Protein AF-0000000076710752 (afdb_homodimer)

pLDDT: mean 93.89, std 8.23, range [41.84, 98.88]

Radius of gyration: 21.7 Å; Cα contacts (8 Å, |Δi|>4): 776; chains: 2; bounding box: 39×63×54 Å

Structure (mmCIF, N/CA/C/O backbone):
data_AF-0000000076710752-model_v1
#
loop_
_entity.id
_entity.type
_entity.pdbx_description
1 polymer 'Heat shock protein 60'
#
loop_
_atom_site.group_PDB
_atom_site.id
_atom_site.type_symbol
_atom_site.label_atom_id
_atom_site.label_alt_id
_atom_site.label_comp_id
_atom_site.label_asym_id
_atom_site.label_entity_id
_atom_site.label_seq_id
_atom_site.pdbx_PDB_ins_code
_atom_site.Cartn_x
_atom_site.Cartn_y
_atom_site.Cartn_z
_atom_site.occupancy
_atom_site.B_iso_or_equiv
_atom_site.auth_seq_id
_atom_site.auth_comp_id
_atom_site.auth_asym_id
_atom_site.auth_atom_id
_atom_site.pdbx_PDB_model_num
ATOM 1 N N . MET A 1 1 ? 17.203 15.617 0.985 1 42.34 1 MET A N 1
ATOM 2 C CA . MET A 1 1 ? 15.969 14.898 1.281 1 42.34 1 MET A CA 1
ATOM 3 C C . MET A 1 1 ? 14.852 15.312 0.331 1 42.34 1 MET A C 1
ATOM 5 O O . MET A 1 1 ? 14.492 16.484 0.269 1 42.34 1 MET A O 1
ATOM 9 N N . ASN A 1 2 ? 14.75 14.836 -0.857 1 54.59 2 ASN A N 1
ATOM 10 C CA . ASN A 1 2 ? 13.797 15.391 -1.813 1 54.59 2 ASN A CA 1
ATOM 11 C C . ASN A 1 2 ? 12.367 15.32 -1.285 1 54.59 2 ASN A C 1
ATOM 13 O O . ASN A 1 2 ? 11.828 14.227 -1.073 1 54.59 2 ASN A O 1
ATOM 17 N N . ASP A 1 3 ? 11.914 16.281 -0.465 1 65.25 3 ASP A N 1
ATOM 18 C CA . ASP A 1 3 ? 10.703 16.609 0.285 1 65.25 3 ASP A CA 1
ATOM 19 C C . ASP A 1 3 ? 9.5 16.734 -0.645 1 65.25 3 ASP A C 1
ATOM 21 O O . ASP A 1 3 ? 8.633 17.578 -0.427 1 65.25 3 ASP A O 1
ATOM 25 N N . GLU A 1 4 ? 9.68 15.883 -1.758 1 82.62 4 GLU A N 1
ATOM 26 C CA . GLU A 1 4 ? 8.594 16.094 -2.709 1 82.62 4 GLU A CA 1
ATOM 27 C C . GLU A 1 4 ? 7.57 14.961 -2.631 1 82.62 4 GLU A C 1
ATOM 29 O O . GLU A 1 4 ? 7.879 13.867 -2.145 1 82.62 4 GLU A O 1
ATOM 34 N N . LEU A 1 5 ? 6.336 15.266 -3.02 1 89.75 5 LEU A N 1
ATOM 35 C CA . LEU A 1 5 ? 5.223 14.336 -3.191 1 89.75 5 LEU A CA 1
ATOM 36 C C . LEU A 1 5 ? 5.414 13.484 -4.441 1 89.75 5 LEU A C 1
ATOM 38 O O . LEU A 1 5 ? 5.684 14.008 -5.523 1 89.75 5 LEU A O 1
ATOM 42 N N . GLU A 1 6 ? 5.5 12.219 -4.25 1 92.56 6 GLU A N 1
ATOM 43 C CA . GLU A 1 6 ? 5.594 11.273 -5.359 1 92.56 6 GLU A CA 1
ATOM 44 C C . GLU A 1 6 ? 4.254 10.586 -5.609 1 92.56 6 GLU A C 1
ATOM 46 O O . GLU A 1 6 ? 3.617 10.102 -4.672 1 92.56 6 GLU A O 1
ATOM 51 N N . THR A 1 7 ? 3.805 10.586 -6.852 1 92.94 7 THR A N 1
ATOM 52 C CA . THR A 1 7 ? 2.637 9.797 -7.219 1 92.94 7 THR A CA 1
ATOM 53 C C . THR A 1 7 ? 3.041 8.367 -7.586 1 92.94 7 THR A C 1
ATOM 55 O O . THR A 1 7 ? 4.051 8.156 -8.258 1 92.94 7 THR A O 1
ATOM 58 N N . ILE A 1 8 ? 2.277 7.484 -7.02 1 92.75 8 ILE A N 1
ATOM 59 C CA . ILE A 1 8 ? 2.631 6.098 -7.305 1 92.75 8 ILE A CA 1
ATOM 60 C C . ILE A 1 8 ? 1.427 5.367 -7.891 1 92.75 8 ILE A C 1
ATOM 62 O O . ILE A 1 8 ? 0.292 5.836 -7.777 1 92.75 8 ILE A O 1
ATOM 66 N N . GLU A 1 9 ? 1.774 4.25 -8.641 1 93.88 9 GLU A N 1
ATOM 67 C CA . GLU A 1 9 ? 0.75 3.381 -9.211 1 93.88 9 GLU A CA 1
ATOM 68 C C . GLU A 1 9 ? 0.807 1.982 -8.602 1 93.88 9 GLU A C 1
ATOM 70 O O . GLU A 1 9 ? 1.866 1.535 -8.164 1 93.88 9 GLU A O 1
ATOM 75 N N . GLY A 1 10 ? -0.351 1.353 -8.523 1 94.62 10 GLY A N 1
ATOM 76 C CA . GLY A 1 10 ? -0.442 -0.015 -8.031 1 94.62 10 GLY A CA 1
ATOM 77 C C . GLY A 1 10 ? -1.569 -0.802 -8.672 1 94.62 10 GLY A C 1
ATOM 78 O O . GLY A 1 10 ? -2.273 -0.29 -9.547 1 94.62 10 GLY A O 1
ATOM 79 N N . MET A 1 11 ? -1.538 -2.055 -8.234 1 95.56 11 MET A N 1
ATOM 80 C CA . MET A 1 11 ? -2.574 -2.965 -8.711 1 95.56 11 MET A CA 1
ATOM 81 C C . MET A 1 11 ? -3.205 -3.729 -7.551 1 95.56 11 MET A C 1
ATOM 83 O O . MET A 1 11 ? -2.523 -4.066 -6.582 1 95.56 11 MET A O 1
ATOM 87 N N . LYS A 1 12 ? -4.5 -3.898 -7.762 1 95 12 LYS A N 1
ATOM 88 C CA . LYS A 1 12 ? -5.234 -4.684 -6.777 1 95 12 LYS A CA 1
ATOM 89 C C . LYS A 1 12 ? -6.188 -5.668 -7.453 1 95 12 LYS A C 1
ATOM 91 O O . LYS A 1 12 ? -6.828 -5.332 -8.453 1 95 12 LYS A O 1
ATOM 96 N N . PHE A 1 13 ? -6.266 -6.895 -6.887 1 95.69 13 PHE A N 1
ATOM 97 C CA . PHE A 1 13 ? -7.262 -7.848 -7.363 1 95.69 13 PHE A CA 1
ATOM 98 C C . PHE A 1 13 ? -7.719 -8.758 -6.23 1 95.69 13 PHE A C 1
ATOM 100 O O . PHE A 1 13 ? -7.02 -8.914 -5.227 1 95.69 13 PHE A O 1
ATOM 107 N N . ASP A 1 14 ? -8.859 -9.375 -6.41 1 95.12 14 ASP A N 1
ATOM 108 C CA . ASP A 1 14 ? -9.555 -10.094 -5.34 1 95.12 14 ASP A CA 1
ATOM 109 C C . ASP A 1 14 ? -9.141 -11.562 -5.309 1 95.12 14 ASP A C 1
ATOM 111 O O . ASP A 1 14 ? -10 -12.453 -5.367 1 95.12 14 ASP A O 1
ATOM 115 N N . ARG A 1 15 ? -7.816 -11.812 -5.121 1 96.81 15 ARG A N 1
ATOM 116 C CA . ARG A 1 15 ? -7.258 -13.133 -4.844 1 96.81 15 ARG A CA 1
ATOM 117 C C . ARG A 1 15 ? -6.281 -13.078 -3.674 1 96.81 15 ARG A C 1
ATOM 119 O O . ARG A 1 15 ? -5.496 -12.133 -3.555 1 96.81 15 ARG A O 1
ATOM 126 N N . GLY A 1 16 ? -6.387 -14.016 -2.855 1 97.56 16 GLY A N 1
ATOM 127 C CA . GLY A 1 16 ? -5.539 -14.07 -1.677 1 97.56 16 GLY A CA 1
ATOM 128 C C . GLY A 1 16 ? -4.516 -15.188 -1.724 1 97.56 16 GLY A C 1
ATOM 129 O O . GLY A 1 16 ? -4.363 -15.852 -2.748 1 97.56 16 GLY A O 1
ATOM 130 N N . TYR A 1 17 ? -3.768 -15.297 -0.654 1 98.56 17 TYR A N 1
ATOM 131 C CA . TYR A 1 17 ? -2.752 -16.344 -0.6 1 98.56 17 TYR A CA 1
ATOM 132 C C . TYR A 1 17 ? -3.385 -17.719 -0.712 1 98.56 17 TYR A C 1
ATOM 134 O O . TYR A 1 17 ? -4.438 -17.984 -0.126 1 98.56 17 TYR A O 1
ATOM 142 N N . ILE A 1 18 ? -2.76 -18.547 -1.368 1 98.38 18 ILE A N 1
ATOM 143 C CA . ILE A 1 18 ? -3.258 -19.906 -1.592 1 98.38 18 ILE A CA 1
ATOM 144 C C . ILE A 1 18 ? -3.158 -20.703 -0.299 1 98.38 18 ILE A C 1
ATOM 146 O O . ILE A 1 18 ? -3.943 -21.625 -0.075 1 98.38 18 ILE A O 1
ATOM 150 N N . SER A 1 19 ? -2.229 -20.328 0.598 1 97.88 19 SER A N 1
ATOM 151 C CA . SER A 1 19 ? -2.033 -21.031 1.862 1 97.88 19 SER A CA 1
ATOM 152 C C . SER A 1 19 ? -1.785 -20.062 3.006 1 97.88 19 SER A C 1
ATOM 154 O O . SER A 1 19 ? -0.943 -19.156 2.895 1 97.88 19 SER A O 1
ATOM 156 N N . PRO A 1 20 ? -2.42 -20.25 4.102 1 96.88 20 PRO A N 1
ATOM 157 C CA . PRO A 1 20 ? -2.186 -19.375 5.258 1 96.88 20 PRO A CA 1
ATOM 158 C C . PRO A 1 20 ? -0.771 -19.516 5.82 1 96.88 20 PRO A C 1
ATOM 160 O O . PRO A 1 20 ? -0.333 -18.672 6.605 1 96.88 20 PRO A O 1
ATOM 163 N N . TYR A 1 21 ? -0.084 -20.484 5.422 1 97 21 TYR A N 1
ATOM 164 C CA . TYR A 1 21 ? 1.267 -20.719 5.918 1 97 21 TYR A CA 1
ATOM 165 C C . TYR A 1 21 ? 2.236 -19.672 5.379 1 97 21 TYR A C 1
ATOM 167 O O . TYR A 1 21 ? 3.361 -19.547 5.871 1 97 21 TYR A O 1
ATOM 175 N N . PHE A 1 22 ? 1.756 -18.906 4.457 1 97.56 22 PHE A N 1
ATOM 176 C CA . PHE A 1 22 ? 2.615 -17.875 3.887 1 97.56 22 PHE A CA 1
ATOM 177 C C . PHE A 1 22 ? 2.613 -16.625 4.758 1 97.56 22 PHE A C 1
ATOM 179 O O . PHE A 1 22 ? 3.449 -15.734 4.582 1 97.56 22 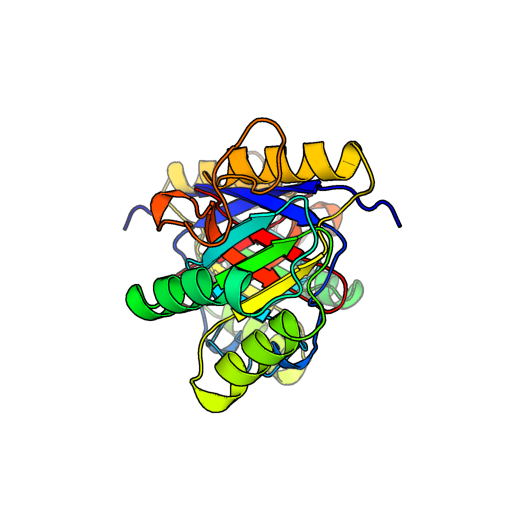PHE A O 1
ATOM 186 N N . ILE A 1 23 ? 1.675 -16.547 5.672 1 96.06 23 ILE A N 1
ATOM 187 C CA . ILE A 1 23 ? 1.482 -15.352 6.484 1 96.06 23 ILE A CA 1
ATOM 188 C C . ILE A 1 23 ? 2.768 -15.031 7.246 1 96.06 23 ILE A C 1
ATOM 190 O O . ILE A 1 23 ? 3.395 -15.922 7.82 1 96.06 23 ILE A O 1
ATOM 194 N N . ASN A 1 24 ? 3.141 -13.711 7.141 1 93 24 ASN A N 1
ATOM 195 C CA . ASN A 1 24 ? 4.379 -13.336 7.816 1 93 24 ASN A CA 1
ATOM 196 C C . ASN A 1 24 ? 4.172 -12.125 8.727 1 93 24 ASN A C 1
ATOM 198 O O . ASN A 1 24 ? 5.141 -11.484 9.133 1 93 24 ASN A O 1
ATOM 202 N N . THR A 1 25 ? 2.938 -11.75 8.93 1 86.44 25 THR A N 1
ATOM 203 C CA . THR A 1 25 ? 2.645 -10.641 9.828 1 86.44 25 THR A CA 1
ATOM 204 C C . THR A 1 25 ? 1.953 -11.133 11.094 1 86.44 25 THR A C 1
ATOM 206 O O . THR A 1 25 ? 1.283 -12.172 11.07 1 86.44 25 THR A O 1
ATOM 209 N N . ALA A 1 26 ? 2.217 -10.43 12.133 1 76.12 26 ALA A N 1
ATOM 210 C CA . ALA A 1 26 ? 1.599 -10.789 13.406 1 76.12 26 ALA A CA 1
ATOM 211 C C . ALA A 1 26 ? 0.151 -10.312 13.469 1 76.12 26 ALA A C 1
ATOM 213 O O . ALA A 1 26 ? -0.722 -11.016 13.984 1 76.12 26 ALA A O 1
ATOM 214 N N . LYS A 1 27 ? -0.1 -9.125 12.961 1 71.31 27 LYS A N 1
ATOM 215 C CA . LYS A 1 27 ? -1.441 -8.547 12.977 1 71.31 27 LYS A CA 1
ATOM 216 C C . LYS A 1 27 ? -2.061 -8.57 11.578 1 71.31 27 LYS A C 1
ATOM 218 O O . LYS A 1 27 ? -1.39 -8.258 10.594 1 71.31 27 LYS A O 1
ATOM 223 N N . GLY A 1 28 ? -3.348 -9.016 11.453 1 75.75 28 GLY A N 1
ATOM 224 C CA . GLY A 1 28 ? -4.129 -8.875 10.234 1 75.75 28 GLY A CA 1
ATOM 225 C C . GLY A 1 28 ? -4.102 -10.117 9.359 1 75.75 28 GLY A C 1
ATOM 226 O O . GLY A 1 28 ? -4.883 -10.234 8.414 1 75.75 28 GLY A O 1
ATOM 227 N N . ALA A 1 29 ? -3.209 -11.211 9.648 1 86.88 29 ALA A N 1
ATOM 228 C CA . ALA A 1 29 ? -3.111 -12.438 8.859 1 86.88 29 ALA A CA 1
ATOM 229 C C . ALA A 1 29 ? -2.807 -12.125 7.395 1 86.88 29 ALA A C 1
ATOM 231 O O . ALA A 1 29 ? -3.59 -12.461 6.504 1 86.88 29 ALA A O 1
ATOM 232 N N . LYS A 1 30 ? -1.79 -11.453 7.109 1 93.88 30 LYS A N 1
ATOM 233 C CA . LYS A 1 30 ? -1.455 -11.078 5.738 1 93.88 30 LYS A CA 1
ATOM 234 C C . LYS A 1 30 ? 0.013 -11.359 5.434 1 93.88 30 LYS A C 1
ATOM 236 O O . LYS A 1 30 ? 0.795 -11.656 6.34 1 93.88 30 LYS A O 1
ATOM 241 N N . VAL A 1 31 ? 0.355 -11.367 4.172 1 96.5 31 VAL A N 1
ATOM 242 C CA . VAL A 1 31 ? 1.716 -11.398 3.645 1 96.5 31 VAL A CA 1
ATOM 243 C C . VAL A 1 31 ? 2.141 -10 3.219 1 96.5 31 VAL A C 1
ATOM 245 O O . VAL A 1 31 ? 1.403 -9.305 2.51 1 96.5 31 VAL A O 1
ATOM 248 N N . GLU A 1 32 ? 3.297 -9.578 3.703 1 93.62 32 GLU A N 1
ATOM 249 C CA . GLU A 1 32 ? 3.848 -8.289 3.291 1 93.62 32 GLU A CA 1
ATOM 250 C C . GLU A 1 32 ? 5.301 -8.422 2.848 1 93.62 32 GLU A C 1
ATOM 252 O O . GLU A 1 32 ? 6.133 -8.945 3.588 1 93.62 32 GLU A O 1
ATOM 257 N N . PHE A 1 33 ? 5.531 -7.961 1.645 1 96.56 33 PHE A N 1
ATOM 258 C CA . PHE A 1 33 ? 6.887 -8 1.103 1 96.56 33 PHE A CA 1
ATOM 259 C C . PHE A 1 33 ? 7.316 -6.625 0.613 1 96.56 33 PHE A C 1
ATOM 261 O O . PHE A 1 33 ? 6.492 -5.848 0.124 1 96.56 33 PHE A O 1
ATOM 268 N N . GLU A 1 34 ? 8.57 -6.367 0.776 1 93.5 34 GLU A N 1
ATOM 269 C CA . GLU A 1 34 ? 9.234 -5.23 0.144 1 93.5 34 GLU A CA 1
ATOM 270 C C . GLU A 1 34 ? 10.219 -5.688 -0.926 1 93.5 34 GLU A C 1
ATOM 272 O O . GLU A 1 34 ? 10.914 -6.691 -0.749 1 93.5 34 GLU A O 1
ATOM 277 N N . LYS A 1 35 ? 10.203 -5.004 -2.066 1 96.5 35 LYS A N 1
ATOM 278 C CA . LYS A 1 35 ? 11.117 -5.273 -3.17 1 96.5 35 LYS A CA 1
ATOM 279 C C . LYS A 1 35 ? 11.008 -6.727 -3.633 1 96.5 35 LYS A C 1
ATOM 281 O O . LYS A 1 35 ? 12.016 -7.43 -3.725 1 96.5 35 LYS A O 1
ATOM 286 N N . ALA A 1 36 ? 9.805 -7.059 -3.979 1 98.5 36 ALA A N 1
ATOM 287 C CA . ALA A 1 36 ? 9.5 -8.461 -4.258 1 98.5 36 ALA A CA 1
ATOM 288 C C . ALA A 1 36 ? 9.68 -8.773 -5.738 1 98.5 36 ALA A C 1
ATOM 290 O O . ALA A 1 36 ? 9.469 -7.91 -6.594 1 98.5 36 ALA A O 1
ATOM 291 N N . LEU A 1 37 ? 10.086 -10 -5.969 1 98.75 37 LEU A N 1
ATOM 292 C CA . LEU A 1 37 ? 10.008 -10.586 -7.305 1 98.75 37 LEU A CA 1
ATOM 293 C C . LEU A 1 37 ? 8.625 -11.172 -7.559 1 98.75 37 LEU A C 1
ATOM 295 O O . LEU A 1 37 ? 8.008 -11.734 -6.652 1 98.75 37 LEU A O 1
ATOM 299 N N . LEU A 1 38 ? 8.188 -11.023 -8.82 1 98.81 38 LEU A N 1
ATOM 300 C CA . LEU A 1 38 ? 6.902 -11.594 -9.227 1 98.81 38 LEU A CA 1
ATOM 301 C C . LEU A 1 38 ? 7.086 -12.594 -10.359 1 98.81 38 LEU A C 1
ATOM 303 O O . LEU A 1 38 ? 7.613 -12.242 -11.422 1 98.81 38 LEU A O 1
ATOM 307 N N . LEU A 1 39 ? 6.73 -13.789 -10.102 1 98.75 39 LEU A N 1
ATOM 308 C CA . LEU A 1 39 ? 6.656 -14.805 -11.148 1 98.75 39 LEU A CA 1
ATOM 309 C C . LEU A 1 39 ? 5.234 -14.938 -11.688 1 98.75 39 LEU A C 1
ATOM 311 O O . LEU A 1 39 ? 4.305 -15.219 -10.922 1 98.75 39 LEU A O 1
ATOM 315 N N . LEU A 1 40 ? 5.102 -14.758 -13 1 97.88 40 LEU A N 1
ATOM 316 C CA . LEU A 1 40 ? 3.777 -14.75 -13.617 1 97.88 40 LEU A CA 1
ATOM 317 C C . LEU A 1 40 ? 3.607 -15.945 -14.555 1 97.88 40 LEU A C 1
ATOM 319 O O . LEU A 1 40 ? 4.422 -16.156 -15.461 1 97.88 40 LEU A O 1
ATOM 323 N N . SER A 1 41 ? 2.557 -16.719 -14.281 1 97.38 41 SER A N 1
ATOM 324 C CA . SER A 1 41 ? 2.346 -17.906 -15.094 1 97.38 41 SER A CA 1
ATOM 325 C C . SER A 1 41 ? 0.883 -18.047 -15.508 1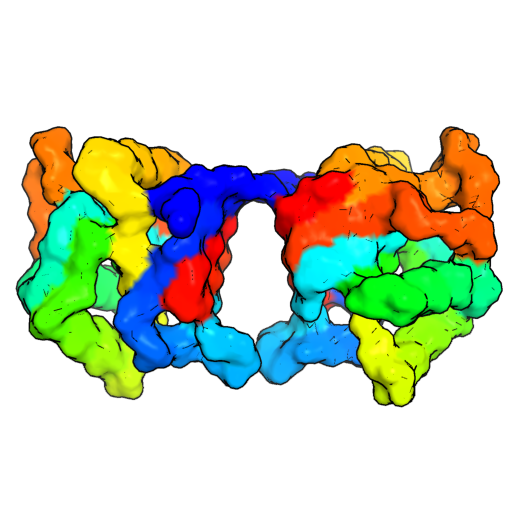 97.38 41 SER A C 1
ATOM 327 O O . SER A 1 41 ? -0.016 -17.922 -14.672 1 97.38 41 SER A O 1
ATOM 329 N N . GLU A 1 42 ? 0.686 -18.344 -16.781 1 95.44 42 GLU A N 1
ATOM 330 C CA . GLU A 1 42 ? -0.662 -18.609 -17.281 1 95.44 42 GLU A CA 1
ATOM 331 C C . GLU A 1 42 ? -1.123 -20.016 -16.906 1 95.44 42 GLU A C 1
ATOM 333 O O . GLU A 1 42 ? -2.324 -20.281 -16.875 1 95.44 42 GLU A O 1
ATOM 338 N N . LYS A 1 43 ? -0.154 -20.828 -16.609 1 94.81 43 LYS A N 1
ATOM 339 C CA . LYS A 1 43 ? -0.457 -22.234 -16.344 1 94.81 43 LYS A CA 1
ATOM 340 C C . LYS A 1 43 ? -0.391 -22.547 -14.852 1 94.81 43 LYS A C 1
ATOM 342 O O . LYS A 1 43 ? 0.178 -21.781 -14.078 1 94.81 43 LYS A O 1
ATOM 347 N N . LYS A 1 44 ? -0.939 -23.656 -14.641 1 96.69 44 LYS A N 1
ATOM 348 C CA . LYS A 1 44 ? -0.814 -24.203 -13.289 1 96.69 44 LYS A CA 1
ATOM 349 C C . LYS A 1 44 ? 0.61 -24.688 -13.023 1 96.69 44 LYS A C 1
ATOM 351 O O . LYS A 1 44 ? 1.291 -25.172 -13.93 1 96.69 44 LYS A O 1
ATOM 356 N N . ILE A 1 45 ? 1.018 -24.5 -11.773 1 97.81 45 ILE A N 1
ATOM 357 C CA . ILE A 1 45 ? 2.316 -25 -11.336 1 97.81 45 ILE A CA 1
ATOM 358 C C . ILE A 1 45 ? 2.123 -26.062 -10.258 1 97.81 45 ILE A C 1
ATOM 360 O O . ILE A 1 45 ? 1.631 -25.766 -9.164 1 97.81 45 ILE A O 1
ATOM 364 N N . SER A 1 46 ? 2.551 -27.281 -10.562 1 97.69 46 SER A N 1
ATOM 365 C CA . SER A 1 46 ? 2.26 -28.359 -9.625 1 97.69 46 SER A CA 1
ATOM 366 C C . SER A 1 46 ? 3.521 -29.141 -9.273 1 97.69 46 SER A C 1
ATOM 368 O O . SER A 1 46 ? 3.541 -29.891 -8.289 1 97.69 46 SER A O 1
ATOM 370 N N . SER A 1 47 ? 4.559 -28.938 -10.094 1 96.69 47 SER A N 1
ATOM 371 C CA . SER A 1 47 ? 5.727 -29.797 -9.914 1 96.69 47 SER A CA 1
ATOM 372 C C . SER A 1 47 ? 6.863 -29.031 -9.234 1 96.69 47 SER A C 1
ATOM 374 O O . SER A 1 47 ? 7.012 -27.828 -9.414 1 96.69 47 SER A O 1
ATOM 376 N N . VAL A 1 48 ? 7.676 -29.781 -8.562 1 97.12 48 VAL A N 1
ATOM 377 C CA . VAL A 1 48 ? 8.836 -29.25 -7.855 1 97.12 48 VAL A CA 1
ATOM 378 C C . VAL A 1 48 ? 9.844 -28.688 -8.859 1 97.12 48 VAL A C 1
ATOM 380 O O . VAL A 1 48 ? 10.453 -27.641 -8.625 1 97.12 48 VAL A O 1
ATOM 383 N N . GLN A 1 49 ? 9.898 -29.359 -9.93 1 96.81 49 GLN A N 1
ATOM 384 C CA . GLN A 1 49 ? 10.883 -29 -10.945 1 96.81 49 GLN A CA 1
ATOM 385 C C . GLN A 1 49 ? 10.609 -27.609 -11.516 1 96.81 49 GLN A C 1
ATOM 387 O O . GLN A 1 49 ? 11.539 -26.891 -11.891 1 96.81 49 GLN A O 1
ATOM 392 N N . GLU A 1 50 ? 9.383 -27.25 -11.555 1 95.62 50 GLU A N 1
ATOM 393 C CA . GLU A 1 50 ? 8.984 -25.984 -12.148 1 95.62 50 GLU A CA 1
ATOM 394 C C . GLU A 1 50 ? 9.258 -24.828 -11.195 1 95.62 50 GLU A C 1
ATOM 396 O O . GLU A 1 50 ? 9.5 -23.703 -11.633 1 95.62 50 GLU A O 1
ATOM 401 N N . ILE A 1 51 ? 9.203 -25.062 -9.914 1 97.06 51 ILE A N 1
ATOM 402 C CA . ILE A 1 51 ? 9.211 -23.953 -8.977 1 97.06 51 ILE A CA 1
ATOM 403 C C . ILE A 1 51 ? 10.602 -23.797 -8.367 1 97.06 51 ILE A C 1
ATOM 405 O O . ILE A 1 51 ? 10.961 -22.703 -7.91 1 97.06 51 ILE A O 1
ATOM 409 N N . VAL A 1 52 ? 11.461 -24.797 -8.391 1 97.5 52 VAL A N 1
ATOM 410 C CA . VAL A 1 52 ? 12.734 -24.828 -7.68 1 97.5 52 VAL A CA 1
ATOM 411 C C . VAL A 1 52 ? 13.648 -23.734 -8.203 1 97.5 52 VAL A C 1
ATOM 413 O O . VAL A 1 52 ? 14.234 -22.984 -7.422 1 97.5 52 VAL A O 1
ATOM 416 N N . PRO A 1 53 ? 13.789 -23.594 -9.555 1 98 53 PRO A N 1
ATOM 417 C CA . PRO A 1 53 ? 14.695 -22.562 -10.039 1 98 53 PRO A CA 1
ATOM 418 C C . PRO A 1 53 ? 14.305 -21.156 -9.547 1 98 53 PRO A C 1
ATOM 420 O O . PRO A 1 53 ? 15.18 -20.344 -9.234 1 98 53 PRO A O 1
ATOM 423 N N . ALA A 1 54 ? 13.023 -20.875 -9.484 1 98.31 54 ALA A N 1
ATOM 424 C CA . ALA A 1 54 ? 12.555 -19.578 -9.008 1 98.31 54 ALA A CA 1
ATOM 425 C C . ALA A 1 54 ? 12.891 -19.391 -7.531 1 98.31 54 ALA A C 1
ATOM 427 O O . ALA A 1 54 ? 13.32 -18.312 -7.121 1 98.31 54 ALA A O 1
ATOM 428 N N . LEU A 1 55 ? 12.688 -20.469 -6.766 1 98.31 55 LEU A N 1
ATOM 429 C CA . LEU A 1 55 ? 13.008 -20.422 -5.34 1 98.31 55 LEU A CA 1
ATOM 430 C C . LEU A 1 55 ? 14.5 -20.203 -5.121 1 98.31 55 LEU A C 1
ATOM 432 O O . LEU A 1 55 ? 14.891 -19.422 -4.246 1 98.31 55 LEU A O 1
ATOM 436 N N . GLU A 1 56 ? 15.25 -20.812 -5.93 1 97.94 56 GLU A N 1
ATOM 437 C CA . GLU A 1 56 ? 16.703 -20.672 -5.828 1 97.94 56 GLU A CA 1
ATOM 438 C C . GLU A 1 56 ? 17.141 -19.25 -6.148 1 97.94 56 GLU A C 1
ATOM 440 O O . GLU A 1 56 ? 18.016 -18.703 -5.465 1 97.94 56 GLU A O 1
ATOM 445 N N . LEU A 1 57 ? 16.578 -18.719 -7.16 1 98.31 57 LEU A N 1
ATOM 446 C CA . LEU A 1 57 ? 16.922 -17.344 -7.539 1 98.31 57 LEU A CA 1
ATOM 447 C C . LEU A 1 57 ? 16.5 -16.359 -6.457 1 98.31 57 LEU A C 1
ATOM 449 O O . LEU A 1 57 ? 17.266 -15.445 -6.121 1 98.31 57 LEU A O 1
ATOM 453 N N . ALA A 1 58 ? 15.344 -16.516 -5.965 1 98 58 ALA A N 1
ATOM 454 C CA . ALA A 1 58 ? 14.883 -15.656 -4.871 1 98 58 ALA A CA 1
ATOM 455 C C . ALA A 1 58 ? 15.836 -15.742 -3.68 1 98 58 ALA A C 1
ATOM 457 O O . ALA A 1 58 ? 16.172 -14.727 -3.07 1 98 58 ALA A O 1
ATOM 458 N N . ASN A 1 59 ? 16.25 -16.922 -3.381 1 97.5 59 ASN A N 1
ATOM 459 C CA . ASN A 1 59 ? 17.188 -17.141 -2.277 1 97.5 59 ASN A CA 1
ATOM 460 C C . ASN A 1 59 ? 18.547 -16.531 -2.568 1 97.5 59 ASN A C 1
ATOM 462 O O . ASN A 1 59 ? 19.141 -15.883 -1.7 1 97.5 59 ASN A O 1
ATOM 466 N N . LYS A 1 60 ? 19 -16.734 -3.75 1 97.69 60 LYS A N 1
ATOM 467 C CA . LYS A 1 60 ? 20.297 -16.219 -4.176 1 97.69 60 LYS A CA 1
ATOM 468 C C . LYS A 1 60 ? 20.359 -14.703 -4.062 1 97.69 60 LYS A C 1
ATOM 470 O O . LYS A 1 60 ? 21.344 -14.148 -3.586 1 97.69 60 LYS A O 1
ATOM 475 N N . TYR A 1 61 ? 19.297 -14 -4.438 1 97.81 61 TYR A N 1
ATOM 476 C CA . TYR A 1 61 ? 19.281 -12.547 -4.48 1 97.81 61 TYR A CA 1
ATOM 477 C C . TYR A 1 61 ? 18.656 -11.969 -3.211 1 97.81 61 TYR A C 1
ATOM 479 O O . TYR A 1 61 ? 18.562 -10.75 -3.057 1 97.81 61 TYR A O 1
ATOM 487 N N . ARG A 1 62 ? 18.188 -12.867 -2.371 1 96.88 62 ARG A N 1
ATOM 488 C CA . ARG A 1 62 ? 17.625 -12.508 -1.073 1 96.88 62 ARG A CA 1
ATOM 489 C C . ARG A 1 62 ? 16.438 -11.57 -1.232 1 96.88 62 ARG A C 1
ATOM 491 O O . ARG A 1 62 ? 16.344 -10.547 -0.551 1 96.88 62 ARG A O 1
ATOM 498 N N . LYS A 1 63 ? 15.578 -11.922 -2.148 1 98.06 63 LYS A N 1
ATOM 499 C CA . LYS A 1 63 ? 14.359 -11.156 -2.391 1 98.06 63 LYS A CA 1
ATOM 500 C C . LYS A 1 63 ? 13.117 -12.008 -2.164 1 98.06 63 LYS A C 1
ATOM 502 O O . LYS A 1 63 ? 13.109 -13.195 -2.496 1 98.06 63 LYS A O 1
ATOM 507 N N . PRO A 1 64 ? 12.086 -11.359 -1.611 1 98.56 64 PRO A N 1
ATOM 508 C CA . PRO A 1 64 ? 10.812 -12.078 -1.539 1 98.56 64 PRO A CA 1
ATOM 509 C C . PRO A 1 64 ? 10.266 -12.453 -2.916 1 98.56 64 PRO A C 1
ATOM 511 O O . PRO A 1 64 ? 10.539 -11.758 -3.898 1 98.56 64 PRO A O 1
ATOM 514 N N . LEU A 1 65 ? 9.516 -13.539 -2.926 1 98.81 65 LEU A N 1
ATOM 515 C CA . LEU A 1 65 ? 8.984 -14.039 -4.188 1 98.81 65 LEU A CA 1
ATOM 516 C C . LEU A 1 65 ? 7.48 -14.281 -4.078 1 98.81 65 LEU A C 1
ATOM 518 O O . LEU A 1 65 ? 7.023 -14.977 -3.172 1 98.81 65 LEU A O 1
ATOM 522 N N . VAL A 1 66 ? 6.777 -13.641 -5.02 1 98.88 66 VAL A N 1
ATOM 523 C CA . VAL A 1 66 ? 5.348 -13.914 -5.156 1 98.88 66 VAL A CA 1
ATOM 524 C C . VAL A 1 66 ? 5.078 -14.602 -6.492 1 98.88 66 VAL A C 1
ATOM 526 O O . VAL A 1 66 ? 5.484 -14.102 -7.547 1 98.88 66 VAL A O 1
ATOM 529 N N . ILE A 1 67 ? 4.43 -15.711 -6.406 1 98.88 67 ILE A N 1
ATOM 530 C CA . ILE A 1 67 ? 4.047 -16.438 -7.613 1 98.88 67 ILE A CA 1
ATOM 531 C C . ILE A 1 67 ? 2.564 -16.219 -7.898 1 98.88 67 ILE A C 1
ATOM 533 O O . ILE A 1 67 ? 1.717 -16.469 -7.043 1 98.88 67 ILE A O 1
ATOM 537 N N . ILE A 1 68 ? 2.309 -15.719 -9.055 1 98.62 68 ILE A N 1
ATOM 538 C CA . ILE A 1 68 ? 0.941 -15.531 -9.531 1 98.62 68 ILE A CA 1
ATOM 539 C C . ILE A 1 68 ? 0.694 -16.422 -10.742 1 98.62 68 ILE A C 1
ATOM 541 O O . ILE A 1 68 ? 1.288 -16.219 -11.805 1 98.62 68 ILE A O 1
ATOM 545 N N . ALA A 1 69 ? -0.165 -17.422 -10.555 1 98.19 69 ALA A N 1
ATOM 546 C CA . ALA A 1 69 ? -0.401 -18.422 -11.586 1 98.19 69 ALA A CA 1
ATOM 547 C C . ALA A 1 69 ? -1.876 -18.812 -11.648 1 98.19 69 ALA A C 1
ATOM 549 O O . ALA A 1 69 ? -2.664 -18.422 -10.781 1 98.19 69 ALA A O 1
ATOM 550 N N . GLU A 1 70 ? -2.238 -19.547 -12.695 1 97.06 70 GLU A N 1
ATOM 551 C CA . GLU A 1 70 ? -3.592 -20.094 -12.711 1 97.06 70 GLU A CA 1
ATOM 552 C C . GLU A 1 70 ? -3.912 -20.797 -11.398 1 97.06 70 GLU A C 1
ATOM 554 O O . GLU A 1 70 ? -5.008 -20.656 -10.852 1 97.06 70 GLU A O 1
ATOM 559 N N . ASP A 1 71 ? -3 -21.562 -10.961 1 98 71 ASP A N 1
ATOM 560 C CA . ASP A 1 71 ? -3.047 -22.234 -9.672 1 98 71 ASP A CA 1
ATOM 561 C C . ASP A 1 71 ? -1.664 -22.75 -9.266 1 98 71 ASP A C 1
ATOM 563 O O . ASP A 1 71 ? -0.786 -22.922 -10.117 1 98 71 ASP A O 1
ATOM 567 N N . VAL A 1 72 ? -1.396 -22.828 -8.031 1 98.56 72 VAL A N 1
ATOM 568 C CA . VAL A 1 72 ? -0.221 -23.5 -7.484 1 98.56 72 VAL A CA 1
ATOM 569 C C . VAL A 1 72 ? -0.654 -24.578 -6.496 1 98.56 72 VAL A C 1
ATOM 571 O O . VAL A 1 72 ? -1.237 -24.281 -5.453 1 98.56 72 VAL A O 1
ATOM 574 N N . ASP A 1 73 ? -0.379 -25.766 -6.852 1 98.19 73 ASP A N 1
ATOM 575 C CA . ASP A 1 73 ? -0.875 -26.859 -6.016 1 98.19 73 ASP A CA 1
ATOM 576 C C . ASP A 1 73 ? 0.104 -28.031 -6.008 1 98.19 73 ASP A C 1
ATOM 578 O O . ASP A 1 73 ? 1.262 -27.891 -6.406 1 98.19 73 ASP A O 1
ATOM 582 N N . GLY A 1 74 ? -0.246 -29.094 -5.312 1 97.31 74 GLY A N 1
ATOM 583 C CA . GLY A 1 74 ? 0.539 -30.328 -5.324 1 97.31 74 GLY A CA 1
ATOM 584 C C . GLY A 1 74 ? 1.895 -30.172 -4.66 1 97.31 74 GLY A C 1
ATOM 585 O O . GLY A 1 74 ? 2.004 -29.562 -3.592 1 97.31 74 GLY A O 1
ATOM 586 N N . GLU A 1 75 ? 2.836 -30.797 -5.316 1 97.88 75 GLU A N 1
ATOM 587 C CA . GLU A 1 75 ? 4.191 -30.812 -4.773 1 97.88 75 GLU A CA 1
ATOM 588 C C . GLU A 1 75 ? 4.82 -29.438 -4.785 1 97.88 75 GLU A C 1
ATOM 590 O O . GLU A 1 75 ? 5.605 -29.094 -3.898 1 97.88 75 GLU A O 1
ATOM 595 N N . ALA A 1 76 ? 4.434 -28.672 -5.734 1 98.25 76 ALA A N 1
ATOM 596 C CA . ALA A 1 76 ? 4.98 -27.328 -5.828 1 98.25 76 ALA A CA 1
ATOM 597 C C . ALA A 1 76 ? 4.605 -26.5 -4.602 1 98.25 76 ALA A C 1
ATOM 599 O O . ALA A 1 76 ? 5.473 -25.875 -3.975 1 98.25 76 ALA A O 1
ATOM 600 N N . LEU A 1 77 ? 3.314 -26.547 -4.281 1 98.56 77 LEU A N 1
ATOM 601 C CA . LEU A 1 77 ? 2.844 -25.812 -3.117 1 98.56 77 LEU A CA 1
ATOM 602 C C . LEU A 1 77 ? 3.518 -26.312 -1.843 1 98.56 77 LEU A C 1
ATOM 604 O O . LEU A 1 77 ? 3.975 -25.5 -1.024 1 98.56 77 LEU A O 1
ATOM 608 N N . THR A 1 78 ? 3.613 -27.594 -1.726 1 98.06 78 THR A N 1
ATOM 609 C CA . THR A 1 78 ? 4.242 -28.203 -0.562 1 98.06 78 THR A CA 1
ATOM 610 C C . THR A 1 78 ? 5.691 -27.75 -0.428 1 98.06 78 THR A C 1
ATOM 612 O O . THR A 1 78 ? 6.141 -27.391 0.666 1 98.06 78 THR A O 1
ATOM 615 N N . THR A 1 79 ? 6.371 -27.703 -1.53 1 98.19 79 THR A N 1
ATOM 616 C CA . THR A 1 79 ? 7.766 -27.281 -1.556 1 98.19 79 THR A CA 1
ATOM 617 C C . THR A 1 79 ? 7.891 -25.812 -1.153 1 98.19 79 THR A C 1
ATOM 619 O O . THR A 1 79 ? 8.773 -25.453 -0.371 1 98.19 79 THR A O 1
ATOM 622 N N . MET A 1 80 ? 7.012 -24.969 -1.613 1 98.12 80 MET A N 1
ATOM 623 C CA . MET A 1 80 ? 7.027 -23.547 -1.277 1 98.12 80 MET A CA 1
ATOM 624 C C . MET A 1 80 ? 6.797 -23.344 0.216 1 98.12 80 MET A C 1
ATOM 626 O O . MET A 1 80 ? 7.523 -22.578 0.858 1 98.12 80 MET A O 1
ATOM 630 N N . VAL A 1 81 ? 5.801 -24.031 0.727 1 98 81 VAL A N 1
ATOM 631 C CA . VAL A 1 81 ? 5.441 -23.906 2.135 1 98 81 VAL A CA 1
ATOM 632 C C . VAL A 1 81 ? 6.594 -24.391 3.012 1 98 81 VAL A C 1
ATOM 634 O O . VAL A 1 81 ? 6.938 -23.734 4.004 1 98 81 VAL A O 1
ATOM 637 N N . LEU A 1 82 ? 7.223 -25.469 2.613 1 97 82 LEU A N 1
ATOM 638 C CA . LEU A 1 82 ? 8.344 -26.016 3.371 1 97 82 LEU A CA 1
ATOM 639 C C . LEU A 1 82 ? 9.516 -25.047 3.383 1 97 82 LEU A C 1
ATOM 641 O O . LEU A 1 82 ? 10.172 -24.875 4.414 1 97 82 LEU A O 1
ATOM 645 N N . ASN A 1 83 ? 9.82 -24.422 2.254 1 96.69 83 ASN A N 1
ATOM 646 C CA . ASN A 1 83 ? 10.922 -23.453 2.176 1 96.69 83 ASN A CA 1
ATOM 647 C C . ASN A 1 83 ? 10.656 -22.234 3.049 1 96.69 83 ASN A C 1
ATOM 649 O O . ASN A 1 83 ? 11.578 -21.688 3.66 1 96.69 83 ASN A O 1
ATOM 653 N N . ARG A 1 84 ? 9.359 -21.844 3.109 1 95.75 84 ARG A N 1
ATOM 654 C CA . ARG A 1 84 ? 8.977 -20.734 3.973 1 95.75 84 ARG A CA 1
ATOM 655 C C . ARG A 1 84 ? 9.18 -21.078 5.441 1 95.75 84 ARG A C 1
ATOM 657 O O . ARG A 1 84 ? 9.797 -20.312 6.191 1 95.75 84 ARG A O 1
ATOM 664 N N . LEU A 1 85 ? 8.766 -22.188 5.844 1 95.44 85 LEU A N 1
ATOM 665 C CA . LEU A 1 85 ? 8.727 -22.562 7.254 1 95.44 85 LEU A CA 1
ATOM 666 C C . LEU A 1 85 ? 10.102 -23.016 7.742 1 95.44 85 LEU A C 1
ATOM 668 O O . LEU A 1 85 ? 10.5 -22.688 8.859 1 95.44 85 LEU A O 1
ATOM 672 N N . LYS A 1 86 ? 10.891 -23.688 6.914 1 94.44 86 LYS A N 1
ATOM 673 C CA . LYS A 1 86 ? 12.133 -24.312 7.363 1 94.44 86 LYS A CA 1
ATOM 674 C C . LYS A 1 86 ? 13.336 -23.453 7.004 1 94.44 86 LYS A C 1
ATOM 676 O O . LYS A 1 86 ? 14.258 -23.297 7.805 1 94.44 86 LYS A O 1
ATOM 681 N N . VAL A 1 87 ? 13.391 -22.922 5.824 1 92.56 87 VAL A N 1
ATOM 682 C CA . VAL A 1 87 ? 14.539 -22.172 5.332 1 92.56 87 VAL A CA 1
ATOM 683 C C . VAL A 1 87 ? 14.328 -20.672 5.605 1 92.56 87 VAL A C 1
ATOM 685 O O . VAL A 1 87 ? 15.289 -19.906 5.609 1 92.56 87 VAL A O 1
ATOM 688 N N . GLY A 1 88 ? 13.062 -20.297 5.797 1 94.69 88 GLY A N 1
ATOM 689 C CA . GLY A 1 88 ? 12.742 -18.906 6.07 1 94.69 88 GLY A CA 1
ATOM 690 C C . GLY A 1 88 ? 12.656 -18.062 4.816 1 94.69 88 GLY A C 1
ATOM 691 O O . GLY A 1 88 ? 12.734 -16.828 4.887 1 94.69 88 GLY A O 1
ATOM 692 N N . LEU A 1 89 ? 12.562 -18.703 3.695 1 96.81 89 LEU A N 1
ATOM 693 C CA . LEU A 1 89 ? 12.414 -17.969 2.449 1 96.81 89 LEU A CA 1
ATOM 694 C C . LEU A 1 89 ? 11.109 -17.172 2.438 1 96.81 89 LEU A C 1
ATOM 696 O O . LEU A 1 89 ? 10.062 -17.688 2.838 1 96.81 89 LEU A O 1
ATOM 700 N N . GLN A 1 90 ? 11.164 -15.914 2.021 1 97.75 90 GLN A N 1
ATOM 701 C CA . GLN A 1 90 ? 9.961 -15.102 1.893 1 97.75 90 GLN A CA 1
ATOM 702 C C . GLN A 1 90 ? 9.25 -15.375 0.57 1 97.75 90 GLN A C 1
ATOM 704 O O . GLN A 1 90 ? 9.625 -14.828 -0.468 1 97.75 90 GLN A O 1
ATOM 709 N N . VAL A 1 91 ? 8.219 -16.25 0.667 1 98.5 91 VAL A N 1
ATOM 710 C CA . VAL A 1 91 ? 7.543 -16.641 -0.565 1 98.5 91 VAL A CA 1
ATOM 711 C C . VAL A 1 91 ? 6.043 -16.734 -0.32 1 98.5 91 VAL A C 1
ATOM 713 O O . VAL A 1 91 ? 5.605 -17.016 0.8 1 98.5 91 VAL A O 1
ATOM 716 N N . ALA A 1 92 ? 5.309 -16.484 -1.388 1 98.75 92 ALA A N 1
ATOM 717 C CA . ALA A 1 92 ? 3.859 -16.656 -1.356 1 98.75 92 ALA A CA 1
ATOM 718 C C . ALA A 1 92 ? 3.311 -16.938 -2.752 1 98.75 92 ALA A C 1
ATOM 720 O O . ALA A 1 92 ? 3.969 -16.656 -3.754 1 98.75 92 ALA A O 1
ATOM 721 N N . ALA A 1 93 ? 2.152 -17.531 -2.768 1 98.81 93 ALA A N 1
ATOM 722 C CA . ALA A 1 93 ? 1.491 -17.828 -4.035 1 98.81 93 ALA A CA 1
ATOM 723 C C . ALA A 1 93 ? 0.045 -17.344 -4.027 1 98.81 93 ALA A C 1
ATOM 725 O O . ALA A 1 93 ? -0.643 -17.438 -3.008 1 98.81 93 ALA A O 1
ATOM 726 N N . VAL A 1 94 ? -0.317 -16.875 -5.211 1 98.56 94 VAL A N 1
ATOM 727 C CA . VAL A 1 94 ? -1.661 -16.344 -5.43 1 98.56 94 VAL A CA 1
ATOM 728 C C . VAL A 1 94 ? -2.191 -16.828 -6.777 1 98.56 94 VAL A C 1
ATOM 730 O O . VAL A 1 94 ? -1.446 -16.891 -7.758 1 98.56 94 VAL A O 1
ATOM 733 N N . LYS A 1 95 ? -3.512 -17.109 -6.809 1 98.19 95 LYS A N 1
ATOM 734 C CA . LYS A 1 95 ? -4.113 -17.375 -8.109 1 98.19 95 LYS A CA 1
ATOM 735 C C . LYS A 1 95 ? -4.273 -16.094 -8.914 1 98.19 95 LYS A C 1
ATOM 737 O O . LYS A 1 95 ? -4.637 -15.047 -8.367 1 98.19 95 LYS A O 1
ATOM 742 N N . ALA A 1 96 ? -3.971 -16.266 -10.195 1 97.44 96 ALA A N 1
ATOM 743 C CA . ALA A 1 96 ? -4.195 -15.117 -11.062 1 97.44 96 ALA A CA 1
ATOM 744 C C . ALA A 1 96 ? -5.672 -14.742 -11.117 1 97.44 96 ALA A C 1
ATOM 746 O O . ALA A 1 96 ? -6.539 -15.617 -11.141 1 97.44 96 ALA A O 1
ATOM 747 N N . PRO A 1 97 ? -5.906 -13.484 -11.133 1 96.56 97 PRO A N 1
ATOM 748 C CA . PRO A 1 97 ? -7.309 -13.078 -11.281 1 96.56 97 PRO A CA 1
ATOM 749 C C . PRO A 1 97 ? -7.852 -13.344 -12.68 1 96.56 97 PRO A C 1
ATOM 751 O O . PRO A 1 97 ? -7.086 -13.398 -13.648 1 96.56 97 PRO A O 1
ATOM 754 N N . GLY A 1 98 ? -9.18 -13.547 -12.781 1 93.5 98 GLY A N 1
ATOM 755 C CA . GLY A 1 98 ? -9.828 -13.758 -14.062 1 93.5 98 GLY A CA 1
ATOM 756 C C . GLY A 1 98 ? -9.844 -15.211 -14.492 1 93.5 98 GLY A C 1
ATOM 757 O O . GLY A 1 98 ? -9.469 -16.094 -13.719 1 93.5 98 GLY A O 1
ATOM 758 N N . PHE A 1 99 ? -10.469 -15.438 -15.641 1 91.81 99 PHE A N 1
ATOM 759 C CA . PHE A 1 99 ? -10.555 -16.781 -16.219 1 91.81 99 PHE A CA 1
ATOM 760 C C . PHE A 1 99 ? -10.352 -16.719 -17.734 1 91.81 99 PHE A C 1
ATOM 762 O O . PHE A 1 99 ? -10.625 -15.695 -18.359 1 91.81 99 PHE A O 1
ATOM 769 N N . GLY A 1 100 ? -9.844 -17.828 -18.266 1 90.69 100 GLY A N 1
ATOM 770 C CA . GLY A 1 100 ? -9.68 -17.906 -19.703 1 90.69 100 GLY A CA 1
ATOM 771 C C . GLY A 1 100 ? -8.812 -16.781 -20.266 1 90.69 100 GLY A C 1
ATOM 772 O O . GLY A 1 100 ? -7.695 -16.578 -19.797 1 90.69 100 GLY A O 1
ATOM 773 N N . ASP A 1 101 ? -9.414 -16.094 -21.266 1 92.44 101 ASP A N 1
ATOM 774 C CA . ASP A 1 101 ? -8.672 -15.039 -21.938 1 92.44 101 ASP A CA 1
ATOM 775 C C . ASP A 1 101 ? -8.5 -13.82 -21.031 1 92.44 101 ASP A C 1
ATOM 777 O O . ASP A 1 101 ? -7.504 -13.102 -21.125 1 92.44 101 ASP A O 1
ATOM 781 N N . ASN A 1 102 ? -9.453 -13.672 -20.203 1 92.75 102 ASN A N 1
ATOM 782 C CA . ASN A 1 102 ? -9.352 -12.547 -19.281 1 92.75 102 ASN A CA 1
ATOM 783 C C . ASN A 1 102 ? -8.156 -12.711 -18.344 1 92.75 102 ASN A C 1
ATOM 785 O O . ASN A 1 102 ? -7.441 -11.742 -18.078 1 92.75 102 ASN A O 1
ATOM 789 N N . ARG A 1 103 ? -7.93 -13.867 -17.891 1 95.19 103 ARG A N 1
ATOM 790 C CA . ARG A 1 103 ? -6.781 -14.141 -17.031 1 95.19 103 ARG A CA 1
ATOM 791 C C . ARG A 1 103 ? -5.473 -13.891 -17.766 1 95.19 103 ARG A C 1
ATOM 793 O O . ARG A 1 103 ? -4.547 -13.281 -17.219 1 95.19 103 ARG A O 1
ATOM 800 N N . LYS A 1 104 ? -5.488 -14.281 -18.984 1 93.5 104 LYS A N 1
ATOM 801 C CA . LYS A 1 104 ? -4.297 -14.086 -19.797 1 93.5 104 LYS A CA 1
ATOM 802 C C . LYS A 1 104 ? -3.979 -12.602 -19.953 1 93.5 104 LYS A C 1
ATOM 804 O O . LYS A 1 104 ? -2.83 -12.188 -19.781 1 93.5 104 LYS A O 1
ATOM 809 N N . ASN A 1 105 ? -4.988 -11.859 -20.234 1 93.88 105 ASN A N 1
ATOM 810 C CA . ASN A 1 105 ? -4.812 -10.422 -20.438 1 93.88 105 ASN A CA 1
ATOM 811 C C . ASN A 1 105 ? -4.387 -9.727 -19.156 1 93.88 105 ASN A C 1
ATOM 813 O O . ASN A 1 105 ? -3.543 -8.828 -19.172 1 93.88 105 ASN A O 1
ATOM 817 N N . THR A 1 106 ? -4.938 -10.18 -18.094 1 95.44 106 THR A N 1
ATOM 818 C CA . THR A 1 106 ? -4.609 -9.586 -16.797 1 95.44 106 THR A CA 1
ATOM 819 C C . THR A 1 106 ? -3.146 -9.844 -16.453 1 95.44 106 THR A C 1
ATOM 821 O O . THR A 1 106 ? -2.445 -8.945 -15.977 1 95.44 106 THR A O 1
ATOM 824 N N . LEU A 1 107 ? -2.727 -11.031 -16.672 1 96.19 107 LEU A N 1
ATOM 825 C CA . LEU A 1 107 ? -1.336 -11.383 -16.406 1 96.19 107 LEU A CA 1
ATOM 826 C C . LEU A 1 107 ? -0.392 -10.562 -17.281 1 96.19 107 LEU A C 1
ATOM 828 O O . LEU A 1 107 ? 0.671 -10.141 -16.828 1 96.19 107 LEU A O 1
ATOM 832 N N . LYS A 1 108 ? -0.781 -10.352 -18.469 1 95.12 108 LYS A N 1
ATOM 833 C CA . LYS A 1 108 ? 0.018 -9.523 -19.375 1 95.12 108 LYS A CA 1
ATOM 834 C C . LYS A 1 108 ? 0.099 -8.086 -18.859 1 95.12 108 LYS A C 1
ATOM 836 O O . LYS A 1 108 ? 1.163 -7.465 -18.906 1 95.12 108 LYS A O 1
ATOM 841 N N . ASP A 1 109 ? -1.061 -7.582 -18.422 1 95.25 109 ASP A N 1
ATOM 842 C CA . ASP A 1 109 ? -1.081 -6.242 -17.844 1 95.25 109 ASP A CA 1
ATOM 843 C C . ASP A 1 109 ? -0.136 -6.145 -16.641 1 95.25 109 ASP A C 1
ATOM 845 O O . ASP A 1 109 ? 0.591 -5.156 -16.5 1 95.25 109 ASP A O 1
ATOM 849 N N . MET A 1 110 ? -0.102 -7.125 -15.812 1 96.69 110 MET A N 1
ATOM 850 C CA . MET A 1 110 ? 0.788 -7.16 -14.656 1 96.69 110 MET A CA 1
ATOM 851 C C . MET A 1 110 ? 2.248 -7.199 -15.094 1 96.69 110 MET A C 1
ATOM 853 O O . MET A 1 110 ? 3.096 -6.527 -14.5 1 96.69 110 MET A O 1
ATOM 857 N N . ALA A 1 111 ? 2.451 -7.977 -16.109 1 96.5 111 ALA A N 1
ATOM 858 C CA . ALA A 1 111 ? 3.811 -8.086 -16.641 1 96.5 111 ALA A CA 1
ATOM 859 C C . ALA A 1 111 ? 4.324 -6.734 -17.125 1 96.5 111 ALA A C 1
ATOM 861 O O . ALA A 1 111 ? 5.465 -6.359 -16.844 1 96.5 111 ALA A O 1
ATOM 862 N N . ILE A 1 112 ? 3.48 -6.023 -17.828 1 95.75 112 ILE A N 1
ATOM 863 C CA . ILE A 1 112 ? 3.842 -4.711 -18.344 1 95.75 112 ILE A CA 1
ATOM 864 C C . ILE A 1 112 ? 4.109 -3.75 -17.188 1 95.75 112 ILE A C 1
ATOM 866 O O . ILE A 1 112 ? 5.086 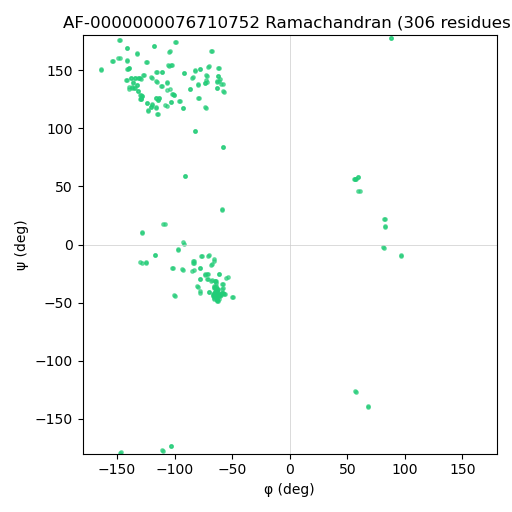-2.998 -17.203 1 95.75 112 ILE A O 1
ATOM 870 N N . ALA A 1 113 ? 3.309 -3.832 -16.172 1 95.5 113 ALA A N 1
ATOM 871 C CA . ALA A 1 113 ? 3.387 -2.906 -15.039 1 95.5 113 ALA A CA 1
ATOM 872 C C . ALA A 1 113 ? 4.602 -3.209 -14.164 1 95.5 113 ALA A C 1
ATOM 874 O O . ALA A 1 113 ? 5.117 -2.322 -13.484 1 95.5 113 ALA A O 1
ATOM 875 N N . THR A 1 114 ? 5.094 -4.441 -14.164 1 97.81 114 THR A N 1
ATOM 876 C CA . THR A 1 114 ? 6.117 -4.836 -13.195 1 97.81 114 THR A CA 1
ATOM 877 C C . THR A 1 114 ? 7.41 -5.223 -13.914 1 97.81 114 THR A C 1
ATOM 879 O O . THR A 1 114 ? 8.422 -5.508 -13.266 1 97.81 114 THR A O 1
ATOM 882 N N . GLY A 1 115 ? 7.32 -5.312 -15.266 1 96.81 115 GLY A N 1
ATOM 883 C CA . GLY A 1 115 ? 8.5 -5.637 -16.062 1 96.81 115 GLY A CA 1
ATOM 884 C C . GLY A 1 115 ? 8.789 -7.125 -16.125 1 96.81 115 GLY A C 1
ATOM 885 O O . GLY A 1 115 ? 9.938 -7.531 -16.312 1 96.81 115 GLY A O 1
ATOM 886 N N . GLY A 1 116 ? 7.801 -7.93 -15.883 1 96.25 116 GLY A N 1
ATOM 887 C CA . GLY A 1 116 ? 8.016 -9.367 -15.852 1 96.25 116 GLY A CA 1
ATOM 888 C C . GLY A 1 116 ? 7.625 -10.055 -17.141 1 96.25 116 GLY A C 1
ATOM 889 O O . GLY A 1 116 ? 7.129 -9.414 -18.078 1 96.25 116 GLY A O 1
ATOM 890 N N . THR A 1 117 ? 7.926 -11.352 -17.188 1 95.81 117 THR A N 1
ATOM 891 C CA . THR A 1 117 ? 7.512 -12.242 -18.266 1 95.81 117 THR A CA 1
ATOM 892 C C . THR A 1 117 ? 6.395 -13.172 -17.797 1 95.81 117 THR A C 1
ATOM 894 O O . THR A 1 117 ? 6.438 -13.695 -16.688 1 95.81 117 THR A O 1
ATOM 897 N N . VAL A 1 118 ? 5.418 -13.352 -18.734 1 96.75 118 VAL A N 1
ATOM 898 C CA . VAL A 1 118 ? 4.367 -14.312 -18.422 1 96.75 118 VAL A CA 1
ATOM 899 C C . VAL A 1 118 ? 4.738 -15.688 -18.984 1 96.75 118 VAL A C 1
ATOM 901 O O . VAL A 1 118 ? 4.852 -15.859 -20.203 1 96.75 118 VAL A O 1
ATOM 904 N N . PHE A 1 119 ? 4.891 -16.641 -18.094 1 96.38 119 PHE A N 1
ATOM 905 C CA . PHE A 1 119 ? 5.234 -18 -18.531 1 96.38 119 PHE A CA 1
ATOM 906 C C . PHE A 1 119 ? 3.99 -18.75 -18.969 1 96.38 119 PHE A C 1
ATOM 908 O O . PHE A 1 119 ? 2.914 -18.578 -18.391 1 96.38 119 PHE A O 1
ATOM 915 N N . GLY A 1 120 ? 4.18 -19.719 -19.953 1 89.5 120 GLY A N 1
ATOM 916 C CA . GLY A 1 120 ? 3.096 -20.547 -20.453 1 89.5 120 GLY A CA 1
ATOM 917 C C . GLY A 1 120 ? 2.248 -19.859 -21.5 1 89.5 120 GLY A C 1
ATOM 918 O O . GLY A 1 120 ? 1.253 -20.422 -21.969 1 89.5 120 GLY A O 1
ATOM 919 N N . ASP A 1 121 ? 2.662 -18.625 -21.688 1 80.25 121 ASP A N 1
ATOM 920 C CA . ASP A 1 121 ? 2.008 -17.906 -22.766 1 80.25 121 ASP A CA 1
ATOM 921 C C . ASP A 1 121 ? 2.469 -18.422 -24.125 1 80.25 121 ASP A C 1
ATOM 923 O O . ASP A 1 121 ? 3.623 -18.828 -24.281 1 80.25 121 ASP A O 1
ATOM 927 N N . GLU A 1 122 ? 1.661 -18.516 -25.031 1 73.44 122 GLU A N 1
ATOM 928 C CA . GLU A 1 122 ? 1.985 -19.031 -26.359 1 73.44 122 GLU A CA 1
ATOM 929 C C . GLU A 1 122 ? 3.145 -18.25 -26.969 1 73.44 122 GLU A C 1
ATOM 931 O O . GLU A 1 122 ? 3.91 -18.797 -27.766 1 73.44 122 GLU A O 1
ATOM 936 N N . ALA A 1 123 ? 3.219 -17 -26.547 1 70.19 123 ALA A N 1
ATOM 937 C CA . ALA A 1 123 ? 4.215 -16.125 -27.172 1 70.19 123 ALA A CA 1
ATOM 938 C C . ALA A 1 123 ? 5.582 -16.312 -26.516 1 70.19 123 ALA A C 1
ATOM 940 O O . ALA A 1 123 ? 6.609 -15.953 -27.109 1 70.19 123 ALA A O 1
ATOM 941 N N . ASN A 1 124 ? 5.551 -16.781 -25.375 1 65.81 124 ASN A N 1
ATOM 942 C CA . ASN A 1 124 ? 6.797 -16.938 -24.641 1 65.81 124 ASN A CA 1
ATOM 943 C C . ASN A 1 124 ? 7.191 -18.406 -24.516 1 65.81 124 ASN A C 1
ATOM 945 O O . ASN A 1 124 ? 6.406 -19.219 -24.031 1 65.81 124 ASN A O 1
ATOM 949 N N . MET A 1 125 ? 8.359 -18.688 -25.062 1 74.5 125 MET A N 1
ATOM 950 C CA . MET A 1 125 ? 8.82 -20.062 -25.172 1 74.5 125 MET A CA 1
ATOM 951 C C . MET A 1 125 ? 9.672 -20.453 -23.969 1 74.5 125 MET A C 1
ATOM 953 O O . MET A 1 125 ? 10.086 -21.609 -23.828 1 74.5 125 MET A O 1
ATOM 957 N N . VAL A 1 126 ? 9.781 -19.5 -23.062 1 84.69 126 VAL A N 1
ATOM 958 C CA . VAL A 1 126 ? 10.664 -19.812 -21.938 1 84.69 126 VAL A CA 1
ATOM 959 C C . VAL A 1 126 ? 9.922 -20.703 -20.938 1 84.69 126 VAL A C 1
ATOM 961 O O . VAL A 1 126 ? 8.797 -20.391 -20.531 1 84.69 126 VAL A O 1
ATOM 964 N N . LYS A 1 127 ? 10.594 -21.797 -20.672 1 91.69 127 LYS A N 1
ATOM 965 C CA . LYS A 1 127 ? 10.047 -22.719 -19.672 1 91.69 127 LYS A CA 1
ATOM 966 C C . LYS A 1 127 ? 10.305 -22.203 -18.25 1 91.69 127 LYS A C 1
ATOM 968 O O . LYS A 1 127 ? 11.32 -21.547 -18 1 91.69 127 LYS A O 1
ATOM 973 N N . LEU A 1 128 ? 9.438 -22.562 -17.359 1 94.38 128 LEU A N 1
ATOM 974 C CA . LEU A 1 128 ? 9.586 -22.188 -15.961 1 94.38 128 LEU A CA 1
ATOM 975 C C . LEU A 1 128 ? 10.898 -22.703 -15.391 1 94.38 128 LEU A C 1
ATOM 977 O O . LEU A 1 128 ? 11.547 -22.031 -14.586 1 94.38 128 LEU A O 1
ATOM 981 N N . GLU A 1 129 ? 11.289 -23.844 -15.883 1 95.19 129 GLU A N 1
ATOM 982 C CA . GLU A 1 129 ? 12.508 -24.484 -15.406 1 95.19 129 GLU A CA 1
ATOM 983 C C . GLU A 1 129 ? 13.742 -23.688 -15.812 1 95.19 129 GLU A C 1
ATOM 985 O O . GLU A 1 129 ? 14.82 -23.891 -15.242 1 95.19 129 GLU A O 1
ATOM 990 N N . ASP A 1 130 ? 13.578 -22.812 -16.781 1 95.12 130 ASP A N 1
ATOM 991 C CA . ASP A 1 130 ? 14.695 -22.031 -17.297 1 95.12 130 ASP A CA 1
ATOM 992 C C . ASP A 1 130 ? 14.602 -20.578 -16.875 1 95.12 130 ASP A C 1
ATOM 994 O O . ASP A 1 130 ? 15.234 -19.703 -17.484 1 95.12 130 ASP A O 1
ATOM 998 N N . VAL A 1 131 ? 13.82 -20.297 -15.883 1 96.88 131 VAL A N 1
ATOM 999 C CA . VAL A 1 131 ? 13.57 -18.922 -15.445 1 96.88 131 VAL A CA 1
ATOM 1000 C C . VAL A 1 131 ? 14.883 -18.25 -15.062 1 96.88 131 VAL A C 1
ATOM 1002 O O . VAL A 1 131 ? 15.75 -18.875 -14.453 1 96.88 131 VAL A O 1
ATOM 1005 N N . GLN A 1 132 ? 15 -17.016 -15.461 1 97.19 132 GLN A N 1
ATOM 1006 C CA . GLN A 1 132 ? 16.125 -16.156 -15.086 1 97.19 132 GLN A CA 1
ATOM 1007 C C . GLN A 1 132 ? 15.656 -14.945 -14.289 1 97.19 132 GLN A C 1
ATOM 1009 O O . GLN A 1 132 ? 14.461 -14.633 -14.266 1 97.19 132 GLN A O 1
ATOM 1014 N N . ILE A 1 133 ? 16.656 -14.234 -13.75 1 97.81 133 ILE A N 1
ATOM 1015 C CA . ILE A 1 133 ? 16.328 -13.148 -12.828 1 97.81 133 ILE A CA 1
ATOM 1016 C C . ILE A 1 133 ? 15.57 -12.055 -13.562 1 97.81 133 ILE A C 1
ATOM 1018 O O . ILE A 1 133 ? 14.695 -11.406 -12.984 1 97.81 133 ILE A O 1
ATOM 1022 N N . GLN A 1 134 ? 15.844 -11.867 -14.852 1 96.81 134 GLN A N 1
ATOM 1023 C CA . GLN A 1 134 ? 15.25 -10.773 -15.617 1 96.81 134 GLN A CA 1
ATOM 1024 C C . GLN A 1 134 ? 13.812 -11.086 -16 1 96.81 134 GLN A C 1
ATOM 1026 O O . GLN A 1 134 ? 13.078 -10.211 -16.469 1 96.81 134 GLN A O 1
ATOM 1031 N N . ASP A 1 135 ? 13.438 -12.359 -15.758 1 96.75 135 ASP A N 1
ATOM 1032 C CA . ASP A 1 135 ? 12.094 -12.773 -16.156 1 96.75 135 ASP A CA 1
ATOM 1033 C C . ASP A 1 135 ? 11.062 -12.391 -15.094 1 96.75 135 ASP A C 1
ATOM 1035 O O . ASP A 1 135 ? 9.859 -12.414 -15.359 1 96.75 135 ASP A O 1
ATOM 1039 N N . PHE A 1 136 ? 11.578 -12.07 -13.898 1 98.25 136 PHE A N 1
ATOM 1040 C CA . PHE A 1 136 ? 10.672 -11.719 -12.812 1 98.25 136 PHE A CA 1
ATOM 1041 C C . PHE A 1 136 ? 10.195 -10.281 -12.961 1 98.25 136 PHE A C 1
ATOM 1043 O O . PHE A 1 136 ? 10.953 -9.406 -13.383 1 98.25 136 PHE A O 1
ATOM 1050 N N . GLY A 1 137 ? 8.891 -10.109 -12.719 1 98.19 137 GLY A N 1
ATOM 1051 C CA . GLY A 1 137 ? 8.5 -8.75 -12.375 1 98.19 137 GLY A CA 1
ATOM 1052 C C . GLY A 1 137 ? 9.047 -8.297 -11.039 1 98.19 137 GLY A C 1
ATOM 1053 O O . GLY A 1 137 ? 9.555 -9.102 -10.258 1 98.19 137 GLY A O 1
ATOM 1054 N N . GLU A 1 138 ? 8.961 -7.004 -10.812 1 98.44 138 GLU A N 1
ATOM 1055 C CA . GLU A 1 138 ? 9.391 -6.445 -9.539 1 98.44 138 GLU A CA 1
ATOM 1056 C C . GLU A 1 138 ? 8.367 -5.445 -9 1 98.44 138 GLU A C 1
ATOM 1058 O O . GLU A 1 138 ? 7.707 -4.75 -9.773 1 98.44 138 GLU A O 1
ATOM 1063 N N . ALA A 1 139 ? 8.188 -5.422 -7.727 1 97.75 139 ALA A N 1
ATOM 1064 C CA . ALA A 1 139 ? 7.328 -4.461 -7.043 1 97.75 139 ALA A CA 1
ATOM 1065 C C . ALA A 1 139 ? 7.941 -4.023 -5.715 1 97.75 139 ALA A C 1
ATOM 1067 O O . ALA A 1 139 ? 8.523 -4.84 -4.996 1 97.75 139 ALA A O 1
ATOM 1068 N N . GLU A 1 140 ? 7.805 -2.799 -5.391 1 94.81 140 GLU A N 1
ATOM 1069 C CA . GLU A 1 140 ? 8.383 -2.268 -4.16 1 94.81 140 GLU A CA 1
ATOM 1070 C C . GLU A 1 140 ? 7.652 -2.799 -2.93 1 94.81 140 GLU A C 1
ATOM 1072 O O . GLU A 1 140 ? 8.273 -3.066 -1.899 1 94.81 140 GLU A O 1
ATOM 1077 N N . GLU A 1 141 ? 6.355 -2.869 -3.039 1 93.06 141 GLU A N 1
ATOM 1078 C CA . GLU A 1 141 ? 5.547 -3.373 -1.935 1 93.06 141 GLU A CA 1
ATOM 1079 C C . GLU A 1 141 ? 4.457 -4.316 -2.434 1 93.06 141 GLU A C 1
ATOM 1081 O O . GLU A 1 141 ? 3.787 -4.031 -3.428 1 93.06 141 GLU A O 1
ATOM 1086 N N . VAL A 1 142 ? 4.281 -5.441 -1.76 1 97 142 VAL A N 1
ATOM 1087 C CA . VAL A 1 142 ? 3.209 -6.398 -2.025 1 97 142 VAL A CA 1
ATOM 1088 C C . VAL A 1 142 ? 2.525 -6.781 -0.715 1 97 142 VAL A C 1
ATOM 1090 O O . VAL A 1 142 ? 3.191 -7.02 0.294 1 97 142 VAL A O 1
ATOM 1093 N N . SER A 1 143 ? 1.223 -6.727 -0.754 1 95.19 143 SER A N 1
ATOM 1094 C CA . SER A 1 143 ? 0.426 -7.188 0.377 1 95.19 143 SER A CA 1
ATOM 1095 C C . SER A 1 143 ? -0.639 -8.188 -0.068 1 95.19 143 SER A C 1
ATOM 1097 O O . SER A 1 143 ? -1.352 -7.945 -1.046 1 95.19 143 SER A O 1
ATOM 1099 N N . ILE A 1 144 ? -0.642 -9.344 0.611 1 97.12 144 ILE A N 1
ATOM 1100 C CA . ILE A 1 144 ? -1.605 -10.383 0.281 1 97.12 144 ILE A CA 1
ATOM 1101 C C . ILE A 1 144 ? -2.406 -10.758 1.525 1 97.12 144 ILE A C 1
ATOM 1103 O O . ILE A 1 144 ? -1.832 -11.086 2.566 1 97.12 144 ILE A O 1
ATOM 1107 N N . THR A 1 145 ? -3.729 -10.617 1.436 1 95.5 145 THR A N 1
ATOM 1108 C CA . THR A 1 145 ? -4.621 -11.094 2.484 1 95.5 145 THR A CA 1
ATOM 1109 C C . THR A 1 145 ? -5.297 -12.398 2.066 1 95.5 145 THR A C 1
ATOM 1111 O O . THR A 1 145 ? -4.914 -13.008 1.065 1 95.5 145 THR A O 1
ATOM 1114 N N . LYS A 1 146 ? -6.172 -12.844 2.824 1 95.88 146 LYS A N 1
ATOM 1115 C CA . LYS A 1 146 ? -6.938 -14.047 2.498 1 95.88 146 LYS A CA 1
ATOM 1116 C C . LYS A 1 146 ? -7.738 -13.852 1.214 1 95.88 146 LYS A C 1
ATOM 1118 O O . LYS A 1 146 ? -7.969 -14.812 0.47 1 95.88 146 LYS A O 1
ATOM 1123 N N . ASP A 1 147 ? -8.047 -12.547 0.918 1 94.88 147 ASP A N 1
ATOM 1124 C CA . ASP A 1 147 ? -9.039 -12.328 -0.131 1 94.88 147 ASP A CA 1
ATOM 1125 C C . ASP A 1 147 ? -8.484 -11.43 -1.232 1 94.88 147 ASP A C 1
ATOM 1127 O O . ASP A 1 147 ? -9.047 -11.367 -2.328 1 94.88 147 ASP A O 1
ATOM 1131 N N . ASP A 1 148 ? -7.352 -10.727 -0.925 1 94.44 148 ASP A N 1
ATOM 1132 C CA . ASP A 1 148 ? -6.91 -9.719 -1.882 1 94.44 148 ASP A CA 1
ATOM 1133 C C . ASP A 1 148 ? -5.387 -9.695 -2 1 94.44 148 ASP A C 1
ATOM 1135 O O . ASP A 1 148 ? -4.684 -10.125 -1.083 1 94.44 148 ASP A O 1
ATOM 1139 N N . THR A 1 149 ? -4.973 -9.164 -3.113 1 97.5 149 THR A N 1
ATOM 1140 C CA . THR A 1 149 ? -3.559 -8.891 -3.354 1 97.5 149 THR A CA 1
ATOM 1141 C C . THR A 1 149 ? -3.359 -7.453 -3.834 1 97.5 149 THR A C 1
ATOM 1143 O O . THR A 1 149 ? -4.109 -6.969 -4.684 1 97.5 149 THR A O 1
ATOM 1146 N N . LEU A 1 150 ? -2.486 -6.801 -3.195 1 95.75 150 LEU A N 1
ATOM 1147 C CA . LEU A 1 150 ? -2.082 -5.445 -3.559 1 95.75 150 LEU A CA 1
ATOM 1148 C C . LEU A 1 150 ? -0.617 -5.414 -3.982 1 95.75 150 LEU A C 1
ATOM 1150 O O . LEU A 1 150 ? 0.254 -5.902 -3.26 1 95.75 150 LEU A O 1
ATOM 1154 N N . ILE A 1 151 ? -0.344 -4.875 -5.168 1 97.12 151 ILE A N 1
ATOM 1155 C CA . ILE A 1 151 ? 1.007 -4.691 -5.688 1 97.12 151 ILE A CA 1
ATOM 1156 C C . ILE A 1 151 ? 1.265 -3.211 -5.949 1 97.12 151 ILE A C 1
ATOM 1158 O O . ILE A 1 151 ? 0.559 -2.582 -6.742 1 97.12 151 ILE A O 1
ATOM 1162 N N . LEU A 1 152 ? 2.307 -2.656 -5.25 1 95.38 152 LEU A N 1
ATOM 1163 C CA . LEU A 1 152 ? 2.562 -1.227 -5.379 1 95.38 152 LEU A CA 1
ATOM 1164 C C . LEU A 1 152 ? 3.918 -0.973 -6.027 1 95.38 152 LEU A C 1
ATOM 1166 O O . LEU A 1 152 ? 4.887 -1.681 -5.75 1 95.38 152 LEU A O 1
ATOM 1170 N N . ARG A 1 153 ? 3.99 -0.014 -6.883 1 92.12 153 ARG A N 1
ATOM 1171 C CA . ARG A 1 153 ? 5.211 0.509 -7.492 1 92.12 153 ARG A CA 1
ATOM 1172 C C . ARG A 1 153 ? 5.953 -0.583 -8.258 1 92.12 153 ARG A C 1
ATOM 1174 O O . ARG A 1 153 ? 7.129 -0.839 -7.992 1 92.12 153 ARG A O 1
ATOM 1181 N N . GLY A 1 154 ? 5.117 -1.108 -9.227 1 90.25 154 GLY A N 1
ATOM 1182 C CA . GLY A 1 154 ? 5.77 -2.023 -10.148 1 90.25 154 GLY A CA 1
ATOM 1183 C C . GLY A 1 154 ? 6.867 -1.369 -10.961 1 90.25 154 GLY A C 1
ATOM 1184 O O . GLY A 1 154 ? 6.805 -0.172 -11.25 1 90.25 154 GLY A O 1
ATOM 1185 N N . LYS A 1 155 ? 7.863 -2.105 -11.211 1 83 155 LYS A N 1
ATOM 1186 C CA . LYS A 1 155 ? 8.992 -1.593 -11.977 1 83 155 LYS A CA 1
ATOM 1187 C C . LYS A 1 155 ? 9.148 -2.355 -13.289 1 83 155 LYS A C 1
ATOM 1189 O O . LYS A 1 155 ? 8.812 -3.537 -13.375 1 83 155 LYS A O 1
ATOM 1194 N N . MET B 1 1 ? -18.203 -11.844 -7.898 1 41.84 1 MET B N 1
ATOM 1195 C CA . MET B 1 1 ? -16.859 -11.516 -7.43 1 41.84 1 MET B CA 1
ATOM 1196 C C . MET B 1 1 ? -16.031 -10.883 -8.539 1 41.84 1 MET B C 1
ATOM 1198 O O . MET B 1 1 ? -15.797 -11.508 -9.578 1 41.84 1 MET B O 1
ATOM 1202 N N . ASN B 1 2 ? -16.172 -9.648 -8.883 1 54.22 2 ASN B N 1
ATOM 1203 C CA . ASN B 1 2 ? -15.523 -9.102 -10.078 1 54.22 2 ASN B CA 1
ATOM 1204 C C . ASN B 1 2 ? -14.008 -9.281 -10.023 1 54.22 2 ASN B C 1
ATOM 1206 O O . ASN B 1 2 ? -13.336 -8.719 -9.156 1 54.22 2 ASN B O 1
ATOM 1210 N N . ASP B 1 3 ? -13.453 -10.445 -10.406 1 65.25 3 ASP B N 1
ATOM 1211 C CA . ASP B 1 3 ? -12.141 -11.078 -10.508 1 65.25 3 ASP B CA 1
ATOM 1212 C C . ASP B 1 3 ? -11.211 -10.273 -11.414 1 65.25 3 ASP B C 1
ATOM 1214 O O . ASP B 1 3 ? -10.422 -10.844 -12.164 1 65.25 3 ASP B O 1
ATOM 1218 N N . GLU B 1 4 ? -11.562 -8.898 -11.32 1 82.25 4 GLU B N 1
ATOM 1219 C CA . GLU B 1 4 ? -10.758 -8.133 -12.266 1 82.25 4 GLU B CA 1
ATOM 1220 C C . GLU B 1 4 ? -9.609 -7.414 -11.562 1 82.25 4 GLU B C 1
ATOM 1222 O O . GLU B 1 4 ? -9.656 -7.199 -10.352 1 82.25 4 GLU B O 1
ATOM 1227 N N . LEU B 1 5 ? -8.547 -7.148 -12.312 1 90 5 LEU B N 1
ATOM 1228 C CA . LEU B 1 5 ? -7.395 -6.34 -11.93 1 90 5 LEU B CA 1
ATOM 1229 C C . LEU B 1 5 ? -7.758 -4.855 -11.891 1 90 5 LEU B C 1
ATOM 1231 O O . LEU B 1 5 ? -8.328 -4.332 -12.852 1 90 5 LEU B O 1
ATOM 1235 N N . GLU B 1 6 ? -7.656 -4.262 -10.75 1 92.62 6 GLU B N 1
ATOM 1236 C CA . GLU B 1 6 ? -7.879 -2.828 -10.594 1 92.62 6 GLU B CA 1
ATOM 1237 C C . GLU B 1 6 ? -6.559 -2.068 -10.5 1 92.62 6 GLU B C 1
ATOM 1239 O O . GLU B 1 6 ? -5.668 -2.455 -9.742 1 92.62 6 GLU B O 1
ATOM 1244 N N . THR B 1 7 ? -6.406 -1.031 -11.289 1 92.94 7 THR B N 1
ATOM 1245 C CA . THR B 1 7 ? -5.262 -0.136 -11.141 1 92.94 7 THR B CA 1
ATOM 1246 C C . THR B 1 7 ? -5.559 0.951 -10.109 1 92.94 7 THR B C 1
ATOM 1248 O O . THR B 1 7 ? -6.664 1.498 -10.078 1 92.94 7 THR B O 1
ATOM 1251 N N . ILE B 1 8 ? -4.594 1.113 -9.281 1 92.75 8 ILE B N 1
ATOM 1252 C CA . ILE B 1 8 ? -4.832 2.115 -8.242 1 92.75 8 ILE B CA 1
ATOM 1253 C C . ILE B 1 8 ? -3.713 3.154 -8.266 1 92.75 8 ILE B C 1
ATOM 1255 O O . ILE B 1 8 ? -2.648 2.916 -8.836 1 92.75 8 ILE B O 1
ATOM 1259 N N . GLU B 1 9 ? -4.086 4.371 -7.707 1 93.88 9 GLU B N 1
ATOM 1260 C CA . GLU B 1 9 ? -3.123 5.457 -7.57 1 93.88 9 GLU B CA 1
ATOM 1261 C C . GLU B 1 9 ? -2.875 5.793 -6.102 1 93.88 9 GLU B C 1
ATOM 1263 O O . GLU B 1 9 ? -3.748 5.586 -5.258 1 93.88 9 GLU B O 1
ATOM 1268 N N . GLY B 1 10 ? -1.661 6.223 -5.816 1 94.62 10 GLY B N 1
ATOM 1269 C CA . GLY B 1 10 ? -1.304 6.652 -4.477 1 94.62 10 GLY B CA 1
ATOM 1270 C C . GLY B 1 10 ? -0.274 7.766 -4.461 1 94.62 10 GLY B C 1
ATOM 1271 O O . GLY B 1 10 ? 0.15 8.242 -5.516 1 94.62 10 GLY B O 1
ATOM 1272 N N . MET B 1 11 ? -0.066 8.164 -3.217 1 95.62 11 MET B N 1
ATOM 1273 C CA . MET B 1 11 ? 0.927 9.211 -2.992 1 95.62 11 MET B CA 1
ATOM 1274 C C . MET B 1 11 ? 1.894 8.812 -1.881 1 95.62 11 MET B C 1
ATOM 1276 O O . MET B 1 11 ? 1.498 8.164 -0.91 1 95.62 11 MET B O 1
ATOM 1280 N N . LYS B 1 12 ? 3.125 9.234 -2.148 1 95 12 LYS B N 1
ATOM 1281 C CA . LYS B 1 12 ? 4.156 9 -1.144 1 95 12 LYS B CA 1
ATOM 1282 C C . LYS B 1 12 ? 5.035 10.234 -0.952 1 95 12 LYS B C 1
ATOM 1284 O O . LYS B 1 12 ? 5.383 10.906 -1.922 1 95 12 LYS B O 1
ATOM 1289 N N . PHE B 1 13 ? 5.359 10.523 0.319 1 96 13 PHE B N 1
ATOM 1290 C CA . PHE B 1 13 ? 6.316 11.586 0.59 1 96 13 PHE B CA 1
ATOM 1291 C C . PHE B 1 13 ? 7.129 11.281 1.843 1 96 13 PHE B C 1
ATOM 1293 O O . PHE B 1 13 ? 6.707 10.484 2.682 1 96 13 PHE B O 1
ATOM 1300 N N . ASP B 1 14 ? 8.266 11.922 1.977 1 95.12 14 ASP B N 1
ATOM 1301 C CA . ASP B 1 14 ? 9.266 11.586 2.982 1 95.12 14 ASP B CA 1
ATOM 1302 C C . ASP B 1 14 ? 9.047 12.375 4.27 1 95.12 14 ASP B C 1
ATOM 1304 O O . ASP B 1 14 ? 9.953 13.07 4.742 1 95.12 14 ASP B O 1
ATOM 1308 N N . ARG B 1 15 ? 7.844 12.203 4.875 1 96.81 15 ARG B N 1
ATOM 1309 C CA . ARG B 1 15 ? 7.52 12.695 6.211 1 96.81 15 ARG B CA 1
ATOM 1310 C C . ARG B 1 15 ? 6.84 11.609 7.039 1 96.81 15 ARG B C 1
ATOM 1312 O O . ARG B 1 15 ? 6 10.859 6.531 1 96.81 15 ARG B O 1
ATOM 1319 N N . GLY B 1 16 ? 7.242 11.531 8.227 1 97.5 16 GLY B N 1
ATOM 1320 C CA . GLY B 1 16 ? 6.703 10.516 9.109 1 97.5 16 GLY B CA 1
ATOM 1321 C C . GLY B 1 16 ? 5.832 11.086 10.211 1 97.5 16 GLY B C 1
ATOM 1322 O O . GLY B 1 16 ? 5.516 12.281 10.211 1 97.5 16 GLY B O 1
ATOM 1323 N N . TYR B 1 17 ? 5.375 10.195 11.07 1 98.56 17 TYR B N 1
ATOM 1324 C CA . TYR B 1 17 ? 4.523 10.641 12.172 1 98.56 17 TYR B CA 1
ATOM 1325 C C . TYR B 1 17 ? 5.266 11.625 13.07 1 98.56 17 TYR B C 1
ATOM 1327 O O . TYR B 1 17 ? 6.449 11.43 13.367 1 98.56 17 TYR B O 1
ATOM 1335 N N . ILE B 1 18 ? 4.605 12.562 13.492 1 98.38 18 ILE B N 1
ATOM 1336 C CA . ILE B 1 18 ? 5.188 13.602 14.336 1 98.38 18 ILE B CA 1
ATOM 1337 C C . ILE B 1 18 ? 5.484 13.039 15.719 1 98.38 18 ILE B C 1
ATOM 1339 O O . ILE B 1 18 ? 6.398 13.5 16.406 1 98.38 18 ILE B O 1
ATOM 1343 N N . SER B 1 19 ? 4.75 11.992 16.125 1 97.88 19 SER B N 1
ATOM 1344 C CA . SER B 1 19 ? 4.938 11.375 17.438 1 97.88 19 SER B CA 1
ATOM 1345 C C . SER B 1 19 ? 4.852 9.859 17.344 1 97.88 19 SER B C 1
ATOM 1347 O O . SER B 1 19 ? 3.91 9.312 16.766 1 97.88 19 SER B O 1
ATOM 1349 N N . PRO B 1 20 ? 5.73 9.188 17.969 1 96.75 20 PRO B N 1
ATOM 1350 C CA . PRO B 1 20 ? 5.672 7.723 17.984 1 96.75 20 PRO B CA 1
ATOM 1351 C C . PRO B 1 20 ? 4.453 7.184 18.719 1 96.75 20 PRO B C 1
ATOM 1353 O O . PRO B 1 20 ? 4.113 6.004 18.578 1 96.75 20 PRO B O 1
ATOM 1356 N N . TYR B 1 21 ? 3.816 7.984 19.438 1 96.94 21 TYR B N 1
ATOM 1357 C CA . TYR B 1 21 ? 2.65 7.566 20.203 1 96.94 21 TYR B CA 1
ATOM 1358 C C . TYR B 1 21 ? 1.471 7.262 19.297 1 96.94 21 TYR B C 1
ATOM 1360 O O . TYR B 1 21 ? 0.484 6.66 19.719 1 96.94 21 TYR B O 1
ATOM 1368 N N . PHE B 1 22 ? 1.629 7.582 18.062 1 97.5 22 PHE B N 1
ATOM 1369 C CA . PHE B 1 22 ? 0.549 7.324 17.109 1 97.5 22 PHE B CA 1
ATOM 1370 C C . PHE B 1 22 ? 0.612 5.891 16.594 1 97.5 22 PHE B C 1
ATOM 1372 O O . PHE B 1 22 ? -0.336 5.406 15.977 1 97.5 22 PHE B O 1
ATOM 1379 N N . ILE B 1 23 ? 1.715 5.238 16.828 1 95.94 23 ILE B N 1
ATOM 1380 C CA . ILE B 1 23 ? 1.952 3.906 16.297 1 95.94 23 ILE B CA 1
ATOM 1381 C C . ILE B 1 23 ? 0.852 2.955 16.75 1 95.94 23 ILE B C 1
ATOM 1383 O O . ILE B 1 23 ? 0.483 2.951 17.938 1 95.94 23 ILE B O 1
ATOM 1387 N N . ASN B 1 24 ? 0.321 2.213 15.727 1 92.88 24 ASN B N 1
ATOM 1388 C CA . ASN B 1 24 ? -0.76 1.303 16.094 1 92.88 24 ASN B CA 1
ATOM 1389 C C . ASN B 1 24 ? -0.494 -0.112 15.586 1 92.88 24 ASN B C 1
ATOM 1391 O O . ASN B 1 24 ? -1.409 -0.934 15.516 1 92.88 24 ASN B O 1
ATOM 1395 N N . THR B 1 25 ? 0.687 -0.354 15.117 1 86.31 25 THR B N 1
ATOM 1396 C CA . THR B 1 25 ? 1.05 -1.694 14.672 1 86.31 25 THR B CA 1
ATOM 1397 C C . THR B 1 25 ? 2.074 -2.32 15.617 1 86.31 25 THR B C 1
ATOM 1399 O O . THR B 1 25 ? 2.842 -1.607 16.266 1 86.31 25 THR B O 1
ATOM 1402 N N . ALA B 1 26 ? 1.986 -3.582 15.719 1 75.75 26 ALA B N 1
ATOM 1403 C CA . ALA B 1 26 ? 2.928 -4.301 16.578 1 75.75 26 ALA B CA 1
ATOM 1404 C C . ALA B 1 26 ? 4.281 -4.457 15.891 1 75.75 26 ALA B C 1
ATOM 1406 O O . ALA B 1 26 ? 5.328 -4.316 16.531 1 75.75 26 ALA B O 1
ATOM 1407 N N . LYS B 1 27 ? 4.273 -4.777 14.594 1 70.69 27 LYS B N 1
ATOM 1408 C CA . LYS B 1 27 ? 5.504 -4.961 13.836 1 70.69 27 LYS B CA 1
ATOM 1409 C C . LYS B 1 27 ? 5.781 -3.76 12.93 1 70.69 27 LYS B C 1
ATOM 1411 O O . LYS B 1 27 ? 4.863 -3.227 12.305 1 70.69 27 LYS B O 1
ATOM 1416 N N . GLY B 1 28 ? 7.039 -3.234 12.914 1 75.44 28 GLY B N 1
ATOM 1417 C CA . GLY B 1 28 ? 7.496 -2.252 11.945 1 75.44 28 GLY B CA 1
ATOM 1418 C C . GLY B 1 28 ? 7.41 -0.826 12.453 1 75.44 28 GLY B C 1
ATOM 1419 O O . GLY B 1 28 ? 7.965 0.09 11.844 1 75.44 28 GLY B O 1
ATOM 1420 N N . ALA B 1 29 ? 6.734 -0.502 13.68 1 86.81 29 ALA B N 1
ATOM 1421 C CA . ALA B 1 29 ? 6.602 0.841 14.234 1 86.81 29 ALA B CA 1
ATOM 1422 C C . ALA B 1 29 ? 5.934 1.783 13.242 1 86.81 29 ALA B C 1
ATOM 1424 O O . ALA B 1 29 ? 6.523 2.785 12.828 1 86.81 29 ALA B O 1
ATOM 1425 N N . LYS B 1 30 ? 4.805 1.485 12.781 1 93.88 30 LYS B N 1
ATOM 1426 C CA . LYS B 1 30 ? 4.125 2.318 11.797 1 93.88 30 LYS B CA 1
ATOM 1427 C C . LYS B 1 30 ? 2.67 2.555 12.188 1 93.88 30 LYS B C 1
ATOM 1429 O O . LYS B 1 30 ? 2.156 1.912 13.102 1 93.88 30 LYS B O 1
ATOM 1434 N N . VAL B 1 31 ? 2.053 3.531 11.562 1 96.5 31 VAL B N 1
ATOM 1435 C CA . VAL B 1 31 ? 0.621 3.807 11.609 1 96.5 31 VAL B CA 1
ATOM 1436 C C . VAL B 1 31 ? -0.048 3.264 10.344 1 96.5 31 VAL B C 1
ATOM 1438 O O . VAL B 1 31 ? 0.421 3.51 9.234 1 96.5 31 VAL B O 1
ATOM 1441 N N . GLU B 1 32 ? -1.107 2.48 10.547 1 93.56 32 GLU B N 1
ATOM 1442 C CA . GLU B 1 32 ? -1.882 1.98 9.414 1 93.56 32 GLU B CA 1
ATOM 1443 C C . GLU B 1 32 ? -3.373 2.24 9.609 1 93.56 32 GLU B C 1
ATOM 1445 O O . GLU B 1 32 ? -3.949 1.854 10.625 1 93.56 32 GLU B O 1
ATOM 1450 N N . PHE B 1 33 ? -3.922 2.906 8.609 1 96.62 33 PHE B N 1
ATOM 1451 C CA . PHE B 1 33 ? -5.352 3.199 8.656 1 96.62 33 PHE B CA 1
ATOM 1452 C C . PHE B 1 33 ? -6.039 2.725 7.379 1 96.62 33 PHE B C 1
ATOM 1454 O O . PHE B 1 33 ? -5.445 2.752 6.301 1 96.62 33 PHE B O 1
ATOM 1461 N N . GLU B 1 34 ? -7.254 2.301 7.566 1 93.5 34 GLU B N 1
ATOM 1462 C CA . GLU B 1 34 ? -8.172 2.049 6.457 1 93.5 34 GLU B CA 1
ATOM 1463 C C . GLU B 1 34 ? -9.312 3.055 6.449 1 93.5 34 GLU B C 1
ATOM 1465 O O . GLU B 1 34 ? -9.828 3.424 7.508 1 93.5 34 GLU B O 1
ATOM 1470 N N . LYS B 1 35 ? -9.641 3.559 5.273 1 96.44 35 LYS B N 1
ATOM 1471 C CA . LYS B 1 35 ? -10.75 4.484 5.082 1 96.44 35 LYS B CA 1
ATOM 1472 C C . LYS B 1 35 ? -10.586 5.727 5.953 1 96.44 35 LYS B C 1
ATOM 1474 O O . LYS B 1 35 ? -11.508 6.098 6.695 1 96.44 35 LYS B O 1
ATOM 1479 N N . ALA B 1 36 ? -9.469 6.348 5.75 1 98.5 36 ALA B N 1
ATOM 1480 C CA . ALA B 1 36 ? -9.078 7.438 6.645 1 98.5 36 ALA B CA 1
ATOM 1481 C C . ALA B 1 36 ? -9.555 8.781 6.113 1 98.5 36 ALA B C 1
ATOM 1483 O O . ALA B 1 36 ? -9.656 8.977 4.898 1 98.5 36 ALA B O 1
ATOM 1484 N N . LEU B 1 37 ? -9.859 9.641 7.051 1 98.75 37 LEU B N 1
ATOM 1485 C CA . LEU B 1 37 ? -10.023 11.055 6.754 1 98.75 37 LEU B CA 1
ATOM 1486 C C . LEU B 1 37 ? -8.68 11.773 6.762 1 98.75 37 LEU B C 1
ATOM 1488 O O . LEU B 1 37 ? -7.809 11.461 7.574 1 98.75 37 LEU B O 1
ATOM 1492 N N . LEU B 1 38 ? -8.57 12.742 5.848 1 98.81 38 LEU B N 1
ATOM 1493 C CA . LEU B 1 38 ? -7.359 13.555 5.777 1 98.81 38 LEU B CA 1
ATOM 1494 C C . LEU B 1 38 ? -7.684 15.031 5.988 1 98.81 38 LEU B C 1
ATOM 1496 O O . LEU B 1 38 ? -8.469 15.609 5.242 1 98.81 38 LEU B O 1
ATOM 1500 N N . LEU B 1 39 ? -7.141 15.578 7.012 1 98.75 39 LEU B N 1
ATOM 1501 C CA . LEU B 1 39 ? -7.195 17.016 7.223 1 98.75 39 LEU B CA 1
ATOM 1502 C C . LEU B 1 39 ? -5.934 17.688 6.699 1 98.75 39 LEU B C 1
ATOM 1504 O O . LEU B 1 39 ? -4.824 17.375 7.137 1 98.75 39 LEU B O 1
ATOM 1508 N N . LEU B 1 40 ? -6.137 18.656 5.797 1 97.81 40 LEU B N 1
ATOM 1509 C CA . LEU B 1 40 ? -5.004 19.297 5.145 1 97.81 40 LEU B CA 1
ATOM 1510 C C . LEU B 1 40 ? -4.918 20.766 5.535 1 97.81 40 LEU B C 1
ATOM 1512 O O . LEU B 1 40 ? -5.891 21.516 5.379 1 97.81 40 LEU B O 1
ATOM 1516 N N . SER B 1 41 ? -3.752 21.125 6.062 1 97.31 41 SER B N 1
ATOM 1517 C CA . SER B 1 41 ? -3.6 22.5 6.508 1 97.31 41 SER B CA 1
ATOM 1518 C C . SER B 1 41 ? -2.268 23.094 6.047 1 97.31 41 SER B C 1
ATOM 1520 O O . SER B 1 41 ? -1.22 22.469 6.207 1 97.31 41 SER B O 1
ATOM 1522 N N . GLU B 1 42 ? -2.344 24.297 5.539 1 95.44 42 GLU B N 1
ATOM 1523 C CA . GLU B 1 42 ? -1.129 25.016 5.16 1 95.44 42 GLU B CA 1
ATOM 1524 C C . GLU B 1 42 ? -0.43 25.609 6.379 1 95.44 42 GLU B C 1
ATOM 1526 O O . GLU B 1 42 ? 0.774 25.859 6.348 1 95.44 42 GLU B O 1
ATOM 1531 N N . LYS B 1 43 ? -1.198 25.75 7.422 1 94.69 43 LYS B N 1
ATOM 1532 C CA . LYS B 1 43 ? -0.677 26.406 8.617 1 94.69 43 LYS B CA 1
ATOM 1533 C C . LYS B 1 43 ? -0.362 25.391 9.711 1 94.69 43 LYS B C 1
ATOM 1535 O O . LYS B 1 43 ? -0.822 24.25 9.656 1 94.69 43 LYS B O 1
ATOM 1540 N N . LYS B 1 44 ? 0.338 25.953 10.602 1 96.62 44 LYS B N 1
ATOM 1541 C CA . LYS B 1 44 ? 0.591 25.172 11.812 1 96.62 44 LYS B CA 1
ATOM 1542 C C . LYS B 1 44 ? -0.667 25.062 12.672 1 96.62 44 LYS B C 1
ATOM 1544 O O . LYS B 1 44 ? -1.48 26 12.703 1 96.62 44 LYS B O 1
ATOM 1549 N N . ILE B 1 45 ? -0.785 23.922 13.305 1 97.81 45 ILE B N 1
ATOM 1550 C CA . ILE B 1 45 ? -1.879 23.719 14.25 1 97.81 45 ILE B CA 1
ATOM 1551 C C . ILE B 1 45 ? -1.317 23.516 15.656 1 97.81 45 ILE B C 1
ATOM 1553 O O . ILE B 1 45 ? -0.618 22.531 15.914 1 97.81 45 ILE B O 1
ATOM 1557 N N . SER B 1 46 ? -1.682 24.406 16.547 1 97.69 46 SER B N 1
ATOM 1558 C CA . SER B 1 46 ? -1.055 24.344 17.859 1 97.69 46 SER B CA 1
ATOM 1559 C C . SER B 1 46 ? -2.098 24.375 18.969 1 97.69 46 SER B C 1
ATOM 1561 O O . SER B 1 46 ? -1.801 24.031 20.125 1 97.69 46 SER B O 1
ATOM 1563 N N . SER B 1 47 ? -3.314 24.766 18.594 1 96.62 47 SER B N 1
ATOM 1564 C CA . SER B 1 47 ? -4.297 24.984 19.656 1 96.62 47 SER B CA 1
ATOM 1565 C C . SER B 1 47 ? -5.328 23.859 19.688 1 96.62 47 SER B C 1
ATOM 1567 O O . SER B 1 47 ? -5.648 23.281 18.656 1 96.62 47 SER B O 1
ATOM 1569 N N . VAL B 1 48 ? -5.879 23.672 20.828 1 97.12 48 VAL B N 1
ATOM 1570 C CA . VAL B 1 48 ? -6.902 22.656 21.062 1 97.12 48 VAL B CA 1
ATOM 1571 C C . VAL B 1 48 ? -8.164 23 20.281 1 97.12 48 VAL B C 1
ATOM 1573 O O . VAL B 1 48 ? -8.828 22.125 19.719 1 97.12 48 VAL B O 1
ATOM 1576 N N . GLN B 1 49 ? -8.383 24.25 20.234 1 96.81 49 GLN B N 1
ATOM 1577 C CA . GLN B 1 49 ? -9.609 24.734 19.609 1 96.81 49 GLN B CA 1
ATOM 1578 C C . GLN B 1 49 ? -9.633 24.406 18.125 1 96.81 49 GLN B C 1
ATOM 1580 O O . GLN B 1 49 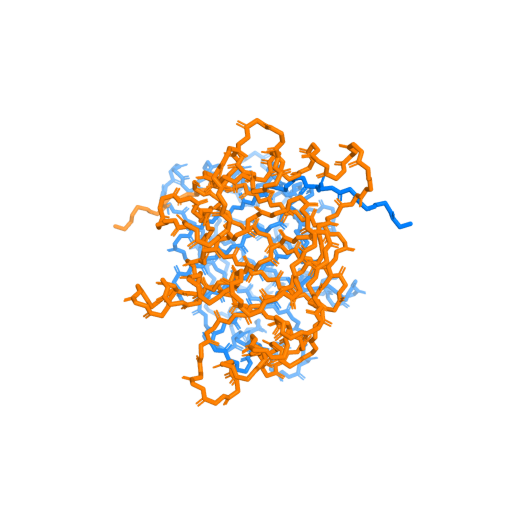? -10.695 24.156 17.547 1 96.81 49 GLN B O 1
ATOM 1585 N N . GLU B 1 50 ? -8.492 24.375 17.531 1 95.62 50 GLU B N 1
ATOM 1586 C CA . GLU B 1 50 ? -8.383 24.141 16.094 1 95.62 50 GLU B CA 1
ATOM 1587 C C . GLU B 1 50 ? -8.555 22.656 15.766 1 95.62 50 GLU B C 1
ATOM 1589 O O . GLU B 1 50 ? -9.023 22.312 14.68 1 95.62 50 GLU B O 1
ATOM 1594 N N . ILE B 1 51 ? -8.188 21.781 16.672 1 97.06 51 ILE B N 1
ATOM 1595 C CA . ILE B 1 51 ? -8.102 20.375 16.312 1 97.06 51 ILE B CA 1
ATOM 1596 C C . ILE B 1 51 ? -9.32 19.625 16.828 1 97.06 51 ILE B C 1
ATOM 1598 O O . ILE B 1 51 ? -9.695 18.578 16.297 1 97.06 51 ILE B O 1
ATOM 1602 N N . VAL B 1 52 ? -10.047 20.141 17.812 1 97.56 52 VAL B N 1
ATOM 1603 C CA . VAL B 1 52 ? -11.109 19.438 18.531 1 97.56 52 VAL B CA 1
ATOM 1604 C C . VAL B 1 52 ? -12.242 19.094 17.562 1 97.56 52 VAL B C 1
ATOM 1606 O O . VAL B 1 52 ? -12.711 17.953 17.531 1 97.56 52 VAL B O 1
ATOM 1609 N N . PRO B 1 53 ? -12.703 20.094 16.734 1 98 53 PRO B N 1
ATOM 1610 C CA . PRO B 1 53 ? -13.812 19.75 15.844 1 98 53 PRO B CA 1
ATOM 1611 C C . PRO B 1 53 ? -13.492 18.578 14.914 1 98 53 PRO B C 1
ATOM 1613 O O . PRO B 1 53 ? -14.352 17.734 14.648 1 98 53 PRO B O 1
ATOM 1616 N N . ALA B 1 54 ? -12.273 18.5 14.438 1 98.31 54 ALA B N 1
ATOM 1617 C CA . ALA B 1 54 ? -11.859 17.406 13.562 1 98.31 54 ALA B CA 1
ATOM 1618 C C . ALA B 1 54 ? -11.867 16.078 14.312 1 98.31 54 ALA B C 1
ATOM 1620 O O . ALA B 1 54 ? -12.312 15.062 13.781 1 98.31 54 ALA B O 1
ATOM 1621 N N . LEU B 1 55 ? -11.359 16.141 15.547 1 98.31 55 LEU B N 1
ATOM 1622 C CA . LEU B 1 55 ? -11.336 14.938 16.375 1 98.31 55 LEU B CA 1
ATOM 1623 C C . LEU B 1 55 ? -12.758 14.445 16.656 1 98.31 55 LEU B C 1
ATOM 1625 O O . LEU B 1 55 ? -13.016 13.242 16.609 1 98.31 55 LEU B O 1
ATOM 1629 N N . GLU B 1 56 ? -13.594 15.352 16.875 1 97.94 56 GLU B N 1
ATOM 1630 C CA . GLU B 1 56 ? -14.992 15.016 17.156 1 97.94 56 GLU B CA 1
ATOM 1631 C C . GLU B 1 56 ? -15.664 14.375 15.945 1 97.94 56 GLU B C 1
ATOM 1633 O O . GLU B 1 56 ? -16.406 13.398 16.078 1 97.94 56 GLU B O 1
ATOM 1638 N N . LEU B 1 57 ? -15.406 14.945 14.82 1 98.31 57 LEU B N 1
ATOM 1639 C CA . LEU B 1 57 ? -15.992 14.398 13.602 1 98.31 57 LEU B CA 1
ATOM 1640 C C . LEU B 1 57 ? -15.453 13 13.32 1 98.31 57 LEU B C 1
ATOM 1642 O O . LEU B 1 57 ? -16.203 12.102 12.953 1 98.31 57 LEU B O 1
ATOM 1646 N N . ALA B 1 58 ? -14.195 12.844 13.445 1 97.94 58 ALA B N 1
ATOM 1647 C CA . ALA B 1 58 ? -13.602 11.516 13.266 1 97.94 58 ALA B CA 1
ATOM 1648 C C . ALA B 1 58 ? -14.234 10.5 14.219 1 97.94 58 ALA B C 1
ATOM 1650 O O . ALA B 1 58 ? -14.531 9.375 13.812 1 97.94 58 ALA B O 1
ATOM 1651 N N . ASN B 1 59 ? -14.43 10.906 15.422 1 97.56 59 ASN B N 1
ATOM 1652 C CA . ASN B 1 59 ? -15.047 10.047 16.422 1 97.56 59 ASN B CA 1
ATOM 1653 C C . ASN B 1 59 ? -16.5 9.75 16.094 1 97.56 59 ASN B C 1
ATOM 1655 O O . ASN B 1 59 ? -16.953 8.602 16.188 1 97.56 59 ASN B O 1
ATOM 1659 N N . LYS B 1 60 ? -17.188 10.758 15.695 1 97.69 60 LYS B N 1
ATOM 1660 C CA . LYS B 1 60 ? -18.594 10.641 15.352 1 97.69 60 LYS B CA 1
ATOM 1661 C C . LYS B 1 60 ? -18.797 9.641 14.219 1 97.69 60 LYS B C 1
ATOM 1663 O O . LYS B 1 60 ? -19.719 8.812 14.266 1 97.69 60 LYS B O 1
ATOM 1668 N N . TYR B 1 61 ? -17.953 9.648 13.211 1 97.88 61 TYR B N 1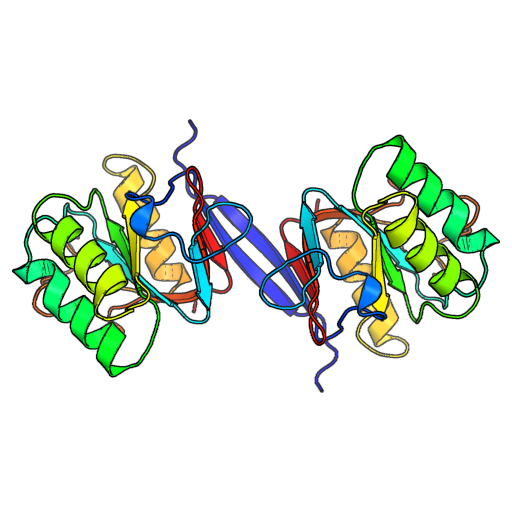
ATOM 1669 C CA . TYR B 1 61 ? -18.125 8.82 12.023 1 97.88 61 TYR B CA 1
ATOM 1670 C C . TYR B 1 61 ? -17.297 7.543 12.133 1 97.88 61 TYR B C 1
ATOM 1672 O O . TYR B 1 61 ? -17.297 6.711 11.219 1 97.88 61 TYR B O 1
ATOM 1680 N N . ARG B 1 62 ? -16.531 7.473 13.188 1 96.88 62 ARG B N 1
ATOM 1681 C CA . ARG B 1 62 ? -15.727 6.293 13.492 1 96.88 62 ARG B CA 1
ATOM 1682 C C . ARG B 1 62 ? -14.719 6.016 12.383 1 96.88 62 ARG B C 1
ATOM 1684 O O . ARG B 1 62 ? -14.586 4.879 11.922 1 96.88 62 ARG B O 1
ATOM 1691 N N . LYS B 1 63 ? -14.062 7.055 11.977 1 98.06 63 LYS B N 1
ATOM 1692 C CA . LYS B 1 63 ? -13.031 6.941 10.945 1 98.06 63 LYS B CA 1
ATOM 1693 C C . LYS B 1 63 ? -11.68 7.414 11.477 1 98.06 63 LYS B C 1
ATOM 1695 O O . LYS B 1 63 ? -11.609 8.375 12.234 1 98.06 63 LYS B O 1
ATOM 1700 N N . PRO B 1 64 ? -10.625 6.723 11.023 1 98.56 64 PRO B N 1
ATOM 1701 C CA . PRO B 1 64 ? -9.297 7.246 11.344 1 98.56 64 PRO B CA 1
ATOM 1702 C C . PRO B 1 64 ? -9.047 8.625 10.75 1 98.56 64 PRO B C 1
ATOM 1704 O O . PRO B 1 64 ? -9.617 8.977 9.719 1 98.56 64 PRO B O 1
ATOM 1707 N N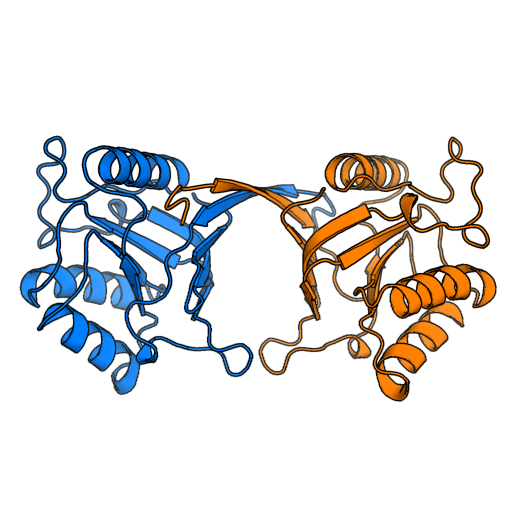 . LEU B 1 65 ? -8.195 9.367 11.438 1 98.81 65 LEU B N 1
ATOM 1708 C CA . LEU B 1 65 ? -7.914 10.734 11.008 1 98.81 65 LEU B CA 1
ATOM 1709 C C . LEU B 1 65 ? -6.41 10.969 10.914 1 98.81 65 LEU B C 1
ATOM 1711 O O . LEU B 1 65 ? -5.676 10.719 11.875 1 98.81 65 LEU B O 1
ATOM 1715 N N . VAL B 1 66 ? -6.027 11.43 9.727 1 98.88 66 VAL B N 1
ATOM 1716 C CA . VAL B 1 66 ? -4.648 11.867 9.539 1 98.88 66 VAL B CA 1
ATOM 1717 C C . VAL B 1 66 ? -4.613 13.375 9.281 1 98.88 66 VAL B C 1
ATOM 1719 O O . VAL B 1 66 ? -5.309 13.867 8.391 1 98.88 66 VAL B O 1
ATOM 1722 N N . ILE B 1 67 ? -3.838 14.039 10.07 1 98.88 67 ILE B N 1
ATOM 1723 C CA . ILE B 1 67 ? -3.668 15.477 9.883 1 98.88 67 ILE B CA 1
ATOM 1724 C C . ILE B 1 67 ? -2.326 15.758 9.211 1 98.88 67 ILE B C 1
ATOM 1726 O O . ILE B 1 67 ? -1.277 15.328 9.703 1 98.88 67 ILE B O 1
ATOM 1730 N N . ILE B 1 68 ? -2.412 16.406 8.109 1 98.56 68 ILE B N 1
ATOM 1731 C CA . ILE B 1 68 ? -1.221 16.844 7.391 1 98.56 68 ILE B CA 1
ATOM 1732 C C . ILE B 1 68 ? -1.161 18.375 7.371 1 98.56 68 ILE B C 1
ATOM 1734 O O . ILE B 1 68 ? -2.006 19.016 6.754 1 98.56 68 ILE B O 1
ATOM 1738 N N . ALA B 1 69 ? -0.173 18.906 8.07 1 98.19 69 ALA B N 1
ATOM 1739 C CA . ALA B 1 69 ? -0.068 20.359 8.242 1 98.19 69 ALA B CA 1
ATOM 1740 C C . ALA B 1 69 ? 1.387 20.812 8.18 1 98.19 69 ALA B C 1
ATOM 1742 O O . ALA B 1 69 ? 2.303 19.984 8.164 1 98.19 69 ALA B O 1
ATOM 1743 N N . GLU B 1 70 ? 1.581 22.125 8.102 1 97 70 GLU B N 1
ATOM 1744 C CA . GLU B 1 70 ? 2.949 22.625 8.219 1 97 70 GLU B CA 1
ATOM 1745 C C . GLU B 1 70 ? 3.643 22.031 9.445 1 97 70 GLU B C 1
ATOM 1747 O O . GLU B 1 70 ? 4.809 21.641 9.383 1 97 70 GLU B O 1
ATOM 1752 N N . ASP B 1 71 ? 2.949 22.031 10.492 1 97.94 71 ASP B N 1
ATOM 1753 C CA . ASP B 1 71 ? 3.373 21.406 11.742 1 97.94 71 ASP B CA 1
ATOM 1754 C C . ASP B 1 71 ? 2.189 21.219 12.688 1 97.94 71 ASP B C 1
ATOM 1756 O O . ASP B 1 71 ? 1.166 21.891 12.555 1 97.94 71 ASP B O 1
ATOM 1760 N N . VAL B 1 72 ? 2.23 20.25 13.508 1 98.56 72 VAL B N 1
ATOM 1761 C CA . VAL B 1 72 ? 1.298 20.062 14.617 1 98.56 72 VAL B CA 1
ATOM 1762 C C . VAL B 1 72 ? 2.068 19.969 15.93 1 98.56 72 VAL B C 1
ATOM 1764 O O . VAL B 1 72 ? 2.84 19.031 16.141 1 98.56 72 VAL B O 1
ATOM 1767 N N . ASP B 1 73 ? 1.844 20.906 16.75 1 98.19 73 ASP B N 1
ATOM 1768 C CA . ASP B 1 73 ? 2.641 20.953 17.969 1 98.19 73 ASP B CA 1
ATOM 1769 C C . ASP B 1 73 ? 1.832 21.516 19.125 1 98.19 73 ASP B C 1
ATOM 1771 O O . ASP B 1 73 ? 0.604 21.609 19.047 1 98.19 73 ASP B O 1
ATOM 1775 N N . GLY B 1 74 ? 2.459 21.625 20.297 1 97.38 74 GLY B N 1
ATOM 1776 C CA . GLY B 1 74 ? 1.838 22.266 21.438 1 97.38 74 GLY B CA 1
ATOM 1777 C C . GLY B 1 74 ? 0.662 21.484 22 1 97.38 74 GLY B C 1
ATOM 1778 O O . GLY B 1 74 ? 0.734 20.266 22.141 1 97.38 74 GLY B O 1
ATOM 1779 N N . GLU B 1 75 ? -0.332 22.266 22.328 1 97.88 75 GLU B N 1
ATOM 1780 C CA . GLU B 1 75 ? -1.512 21.688 22.969 1 97.88 75 GLU B CA 1
ATOM 1781 C C . GLU B 1 75 ? -2.279 20.797 22 1 97.88 75 GLU B C 1
ATOM 1783 O O . GLU B 1 75 ? -2.877 19.797 22.406 1 97.88 75 GLU B O 1
ATOM 1788 N N . ALA B 1 76 ? -2.209 21.156 20.781 1 98.31 76 ALA B N 1
ATOM 1789 C CA . ALA B 1 76 ? -2.912 20.359 19.766 1 98.31 76 ALA B CA 1
ATOM 1790 C C . ALA B 1 76 ? -2.359 18.938 19.703 1 98.31 76 ALA B C 1
ATOM 1792 O O . ALA B 1 76 ? -3.119 17.969 19.766 1 98.31 76 ALA B O 1
ATOM 1793 N N . LEU B 1 77 ? -1.034 18.891 19.641 1 98.56 77 LEU B N 1
ATOM 1794 C CA . LEU B 1 77 ? -0.392 17.578 19.594 1 98.56 77 LEU B CA 1
ATOM 1795 C C . LEU B 1 77 ? -0.694 16.781 20.844 1 98.56 77 LEU B C 1
ATOM 1797 O O . LEU B 1 77 ? -1.035 15.594 20.766 1 98.56 77 LEU B O 1
ATOM 1801 N N . THR B 1 78 ? -0.618 17.422 21.969 1 98.06 78 THR B N 1
ATOM 1802 C CA . THR B 1 78 ? -0.889 16.781 23.25 1 98.06 78 THR B CA 1
ATOM 1803 C C . THR B 1 78 ? -2.311 16.234 23.281 1 98.06 78 THR B C 1
ATOM 1805 O O . THR B 1 78 ? -2.529 15.094 23.719 1 98.06 78 THR B O 1
ATOM 1808 N N . THR B 1 79 ? -3.219 17.016 22.797 1 98.19 79 THR B N 1
ATOM 1809 C CA . THR B 1 79 ? -4.621 16.609 22.75 1 98.19 79 THR B CA 1
ATOM 1810 C C . THR B 1 79 ? -4.816 15.406 21.844 1 98.19 79 THR B C 1
ATOM 1812 O O . THR B 1 79 ? -5.527 14.469 22.188 1 98.19 79 THR B O 1
ATOM 1815 N N . MET B 1 80 ? -4.168 15.383 20.719 1 98.12 80 MET B N 1
ATOM 1816 C CA . MET B 1 80 ? -4.266 14.266 19.766 1 98.12 80 MET B CA 1
ATOM 1817 C C . MET B 1 80 ? -3.723 12.984 20.391 1 98.12 80 MET B C 1
ATOM 1819 O O . MET B 1 80 ? -4.359 11.93 20.312 1 98.12 80 MET B O 1
ATOM 1823 N N . VAL B 1 81 ? -2.564 13.109 21 1 97.94 81 VAL B N 1
ATOM 1824 C CA . VAL B 1 81 ? -1.905 11.953 21.594 1 97.94 81 VAL B CA 1
ATOM 1825 C C . VAL B 1 81 ? -2.762 11.398 22.734 1 97.94 81 VAL B C 1
ATOM 1827 O O . VAL B 1 81 ? -2.938 10.18 22.844 1 97.94 81 VAL B O 1
ATOM 1830 N N . LEU B 1 82 ? -3.334 12.297 23.516 1 97 82 LEU B N 1
ATOM 1831 C CA . LEU B 1 82 ? -4.184 11.875 24.625 1 97 82 LEU B CA 1
ATOM 1832 C C . LEU B 1 82 ? -5.422 11.148 24.125 1 97 82 LEU B C 1
ATOM 1834 O O . LEU B 1 82 ? -5.836 10.141 24.703 1 97 82 LEU B O 1
ATOM 1838 N N . ASN B 1 83 ? -6.059 11.633 23.078 1 96.69 83 ASN B N 1
ATOM 1839 C CA . ASN B 1 83 ? -7.246 11 22.516 1 96.69 83 ASN B CA 1
ATOM 1840 C C . ASN B 1 83 ? -6.926 9.609 21.969 1 96.69 83 ASN B C 1
ATOM 1842 O O . ASN B 1 83 ? -7.738 8.688 22.078 1 96.69 83 ASN B O 1
ATOM 1846 N N . ARG B 1 84 ? -5.719 9.484 21.391 1 95.81 84 ARG B N 1
ATOM 1847 C CA . ARG B 1 84 ? -5.277 8.188 20.891 1 95.81 84 ARG B CA 1
ATOM 1848 C C . ARG B 1 84 ? -5.098 7.199 22.031 1 95.81 84 ARG B C 1
ATOM 1850 O O . ARG B 1 84 ? -5.598 6.074 21.984 1 95.81 84 ARG B O 1
ATOM 1857 N N . LEU B 1 85 ? -4.469 7.59 23.047 1 95.38 85 LEU B N 1
ATOM 1858 C CA . LEU B 1 85 ? -4.059 6.691 24.125 1 95.38 85 LEU B CA 1
ATOM 1859 C C . LEU B 1 85 ? -5.223 6.398 25.062 1 95.38 85 LEU B C 1
ATOM 1861 O O . LEU B 1 85 ? -5.395 5.262 25.516 1 95.38 85 LEU B O 1
ATOM 1865 N N . LYS B 1 86 ? -6.094 7.363 25.328 1 94.38 86 LYS B N 1
ATOM 1866 C CA . LYS B 1 86 ? -7.117 7.227 26.359 1 94.38 86 LYS B CA 1
ATOM 1867 C C . LYS B 1 86 ? -8.469 6.855 25.75 1 94.38 86 LYS B C 1
ATOM 1869 O O . LYS B 1 86 ? -9.188 6.012 26.297 1 94.38 86 LYS B O 1
ATOM 1874 N N . VAL B 1 87 ? -8.844 7.473 24.703 1 92.62 87 VAL B N 1
ATOM 1875 C CA . VAL B 1 87 ? -10.156 7.277 24.078 1 92.62 87 VAL B CA 1
ATOM 1876 C C . VAL B 1 87 ? -10.062 6.207 23 1 92.62 87 VAL B C 1
ATOM 1878 O O . VAL B 1 87 ? -11.07 5.625 22.594 1 92.62 87 VAL B O 1
ATOM 1881 N N . GLY B 1 88 ? -8.836 5.988 22.5 1 94.69 88 GLY B N 1
ATOM 1882 C CA . GLY B 1 88 ? -8.617 4.984 21.469 1 94.69 88 GLY B CA 1
ATOM 1883 C C . GLY B 1 88 ? -8.922 5.492 20.078 1 94.69 88 GLY B C 1
ATOM 1884 O O . GLY B 1 88 ? -9.117 4.699 19.156 1 94.69 88 GLY B O 1
ATOM 1885 N N . LEU B 1 89 ? -9.016 6.77 19.938 1 96.81 89 LEU B N 1
ATOM 1886 C CA . LEU B 1 89 ? -9.242 7.344 18.625 1 96.81 89 LEU B CA 1
ATOM 1887 C C . LEU B 1 89 ? -8.078 7.039 17.688 1 96.81 89 LEU B C 1
ATOM 1889 O O . LEU B 1 89 ? -6.914 7.148 18.094 1 96.81 89 LEU B O 1
ATOM 1893 N N . GLN B 1 90 ? -8.367 6.625 16.469 1 97.75 90 GLN B N 1
ATOM 1894 C CA . GLN B 1 90 ? -7.332 6.391 15.477 1 97.75 90 GLN B CA 1
ATOM 1895 C C . GLN B 1 90 ? -6.918 7.691 14.789 1 97.75 90 GLN B C 1
ATOM 1897 O O . GLN B 1 90 ? -7.586 8.148 13.859 1 97.75 90 GLN B O 1
ATOM 1902 N N . VAL B 1 91 ? -5.797 8.25 15.297 1 98.5 91 VAL B N 1
ATOM 1903 C CA . VAL B 1 91 ? -5.387 9.547 14.766 1 98.5 91 VAL B CA 1
ATOM 1904 C C . VAL B 1 91 ? -3.863 9.594 14.648 1 98.5 91 VAL B C 1
ATOM 1906 O O . VAL B 1 91 ? -3.154 8.922 15.398 1 98.5 91 VAL B O 1
ATOM 1909 N N . ALA B 1 92 ? -3.436 10.383 13.68 1 98.75 92 ALA B N 1
ATOM 1910 C CA . ALA B 1 92 ? -2.008 10.641 13.5 1 98.75 92 ALA B CA 1
ATOM 1911 C C . ALA B 1 92 ? -1.767 11.984 12.828 1 98.75 92 ALA B C 1
ATOM 1913 O O . ALA B 1 92 ? -2.668 12.531 12.188 1 98.75 92 ALA B O 1
ATOM 1914 N N . ALA B 1 93 ? -0.585 12.484 13.039 1 98.81 93 ALA B N 1
ATOM 1915 C CA . ALA B 1 93 ? -0.204 13.758 12.422 1 98.81 93 ALA B CA 1
ATOM 1916 C C . ALA B 1 93 ? 1.137 13.633 11.703 1 98.81 93 ALA B C 1
ATOM 1918 O O . ALA B 1 93 ? 2.047 12.953 12.18 1 98.81 93 ALA B O 1
ATOM 1919 N N . VAL B 1 94 ? 1.153 14.344 10.578 1 98.56 94 VAL B N 1
ATOM 1920 C CA . VAL B 1 94 ? 2.34 14.375 9.734 1 98.56 94 VAL B CA 1
ATOM 1921 C C . VAL B 1 94 ? 2.596 15.797 9.242 1 98.56 94 VAL B C 1
ATOM 1923 O O . VAL B 1 94 ? 1.654 16.531 8.922 1 98.56 94 VAL B O 1
ATOM 1926 N N . LYS B 1 95 ? 3.9 16.156 9.148 1 98.19 95 LYS B N 1
ATOM 1927 C CA . LYS B 1 95 ? 4.207 17.422 8.5 1 98.19 95 LYS B CA 1
ATOM 1928 C C . LYS B 1 95 ? 4.027 17.328 6.988 1 98.19 95 LYS B C 1
ATOM 1930 O O . LYS B 1 95 ? 4.391 16.312 6.379 1 98.19 95 LYS B O 1
ATOM 1935 N N . ALA B 1 96 ? 3.457 18.391 6.477 1 97.38 96 ALA B N 1
ATOM 1936 C CA . ALA B 1 96 ? 3.334 18.438 5.02 1 97.38 96 ALA B CA 1
ATOM 1937 C C . ALA B 1 96 ? 4.707 18.453 4.355 1 97.38 96 ALA B C 1
ATOM 1939 O O . ALA B 1 96 ? 5.637 19.094 4.844 1 97.38 96 ALA B O 1
ATOM 1940 N N . PRO B 1 97 ? 4.785 17.734 3.297 1 96.56 97 PRO B N 1
ATOM 1941 C CA . PRO B 1 97 ? 6.055 17.797 2.57 1 96.56 97 PRO B CA 1
ATOM 1942 C C . PRO B 1 97 ? 6.281 19.141 1.876 1 96.56 97 PRO B C 1
ATOM 1944 O O . PRO B 1 97 ? 5.32 19.844 1.551 1 96.56 97 PRO B O 1
ATOM 1947 N N . GLY B 1 98 ? 7.574 19.5 1.68 1 93.56 98 GLY B N 1
ATOM 1948 C CA . GLY B 1 98 ? 7.922 20.734 0.986 1 93.56 98 GLY B CA 1
ATOM 1949 C C . GLY B 1 98 ? 8 21.938 1.908 1 93.56 98 GLY B C 1
ATOM 1950 O O . GLY B 1 98 ? 7.918 21.797 3.131 1 93.56 98 GLY B O 1
ATOM 1951 N N . PHE B 1 99 ? 8.359 23.062 1.304 1 91.75 99 PHE B N 1
ATOM 1952 C CA . PHE B 1 99 ? 8.453 24.328 2.025 1 91.75 99 PHE B CA 1
ATOM 1953 C C . PHE B 1 99 ? 7.902 25.469 1.183 1 91.75 99 PHE B C 1
ATOM 1955 O O . PHE B 1 99 ? 7.91 25.391 -0.048 1 91.75 99 PHE B O 1
ATOM 1962 N N . GLY B 1 100 ? 7.418 26.469 1.883 1 90.62 100 GLY B N 1
ATOM 1963 C CA . GLY B 1 100 ? 6.934 27.641 1.174 1 90.62 100 GLY B CA 1
ATOM 1964 C C . GLY B 1 100 ? 5.844 27.328 0.168 1 90.62 100 GLY B C 1
ATOM 1965 O O . GLY B 1 100 ? 4.844 26.688 0.507 1 90.62 100 GLY B O 1
ATOM 1966 N N . ASP B 1 101 ? 6.113 27.797 -1.077 1 92.5 101 ASP B N 1
ATOM 1967 C CA . ASP B 1 101 ? 5.121 27.609 -2.131 1 92.5 101 ASP B CA 1
ATOM 1968 C C . ASP B 1 101 ? 5.031 26.156 -2.559 1 92.5 101 ASP B C 1
ATOM 1970 O O . ASP B 1 101 ? 3.963 25.672 -2.961 1 92.5 101 ASP B O 1
ATOM 1974 N N . ASN B 1 102 ? 6.121 25.516 -2.434 1 92.69 102 ASN B N 1
ATOM 1975 C CA . ASN B 1 102 ? 6.109 24.094 -2.785 1 92.69 102 ASN B CA 1
ATOM 1976 C C . ASN B 1 102 ? 5.191 23.297 -1.864 1 92.69 102 ASN B C 1
ATOM 1978 O O . ASN B 1 102 ? 4.453 22.438 -2.322 1 92.69 102 ASN B O 1
ATOM 1982 N N . ARG B 1 103 ? 5.207 23.594 -0.637 1 95.12 103 ARG B N 1
ATOM 1983 C CA . ARG B 1 103 ? 4.332 22.938 0.323 1 95.12 103 ARG B CA 1
ATOM 1984 C C . ARG B 1 103 ? 2.865 23.219 0.014 1 95.12 103 ARG B C 1
ATOM 1986 O O . ARG B 1 103 ? 2.031 22.312 0.047 1 95.12 103 ARG B O 1
ATOM 1993 N N . LYS B 1 104 ? 2.645 24.422 -0.348 1 93.31 104 LYS B N 1
ATOM 1994 C CA . LYS B 1 104 ? 1.283 24.812 -0.696 1 93.31 104 LYS B CA 1
ATOM 1995 C C . LYS B 1 104 ? 0.769 24.016 -1.892 1 93.31 104 LYS B C 1
ATOM 1997 O O . LYS B 1 104 ? -0.346 23.5 -1.861 1 93.31 104 LYS B O 1
ATOM 2002 N N . ASN B 1 105 ? 1.591 23.938 -2.875 1 93.81 105 ASN B N 1
ATOM 2003 C CA . ASN B 1 105 ? 1.212 23.219 -4.094 1 93.81 105 ASN B CA 1
ATOM 2004 C C . ASN B 1 105 ? 1.019 21.734 -3.832 1 93.81 105 ASN B C 1
ATOM 2006 O O . ASN B 1 105 ? 0.097 21.109 -4.371 1 93.81 105 ASN B O 1
ATOM 2010 N N . THR B 1 106 ? 1.844 21.219 -3.002 1 95.38 106 THR B N 1
ATOM 2011 C CA . THR B 1 106 ? 1.756 19.797 -2.678 1 95.38 106 THR B CA 1
ATOM 2012 C C . THR B 1 106 ? 0.458 19.484 -1.937 1 95.38 106 THR B C 1
ATOM 2014 O O . THR B 1 106 ? -0.214 18.5 -2.234 1 95.38 106 THR B O 1
ATOM 2017 N N . LEU B 1 107 ? 0.137 20.312 -1.032 1 96.06 107 LEU B N 1
ATOM 2018 C CA . LEU B 1 107 ? -1.104 20.141 -0.286 1 96.06 107 LEU B CA 1
ATOM 2019 C C . LEU B 1 107 ? -2.314 20.25 -1.21 1 96.06 107 LEU B C 1
ATOM 2021 O O . LEU B 1 107 ? -3.285 19.5 -1.055 1 96.06 107 LEU B O 1
ATOM 2025 N N . LYS B 1 108 ? -2.242 21.109 -2.129 1 95.12 108 LYS B N 1
ATOM 2026 C CA . LYS B 1 108 ? -3.316 21.234 -3.109 1 95.12 108 LYS B CA 1
ATOM 2027 C C . LYS B 1 108 ? -3.441 19.969 -3.955 1 95.12 108 LYS B C 1
ATOM 2029 O O . LYS B 1 108 ? -4.551 19.516 -4.23 1 95.12 108 LYS B O 1
ATOM 2034 N N . ASP B 1 109 ? -2.275 19.484 -4.367 1 95.19 109 ASP B N 1
ATOM 2035 C CA . ASP B 1 109 ? -2.275 18.234 -5.121 1 95.19 109 ASP B CA 1
ATOM 2036 C C . ASP B 1 109 ? -2.924 17.094 -4.32 1 95.19 109 ASP B C 1
ATOM 2038 O O . ASP B 1 109 ? -3.709 16.312 -4.863 1 95.19 109 ASP B O 1
ATOM 2042 N N . MET B 1 110 ? -2.643 17.016 -3.059 1 96.69 110 MET B N 1
ATOM 2043 C CA . MET B 1 110 ? -3.232 16 -2.184 1 96.69 110 MET B CA 1
ATOM 2044 C C . MET B 1 110 ? -4.742 16.203 -2.066 1 96.69 110 MET B C 1
ATOM 2046 O O . MET B 1 110 ? -5.5 15.227 -2.082 1 96.69 110 MET B O 1
ATOM 2050 N N . ALA B 1 111 ? -5.09 17.453 -1.968 1 96.5 111 ALA B N 1
ATOM 2051 C CA . ALA B 1 111 ? -6.512 17.766 -1.857 1 96.5 111 ALA B CA 1
ATOM 2052 C C . ALA B 1 111 ? -7.277 17.297 -3.09 1 96.5 111 ALA B C 1
ATOM 2054 O O . ALA B 1 111 ? -8.359 16.719 -2.973 1 96.5 111 ALA B O 1
ATOM 2055 N N . ILE B 1 112 ? -6.703 17.531 -4.238 1 95.75 112 ILE B N 1
ATOM 2056 C CA . ILE B 1 112 ? -7.324 17.125 -5.492 1 95.75 112 ILE B CA 1
ATOM 2057 C C . ILE B 1 112 ? -7.426 15.602 -5.551 1 95.75 112 ILE B C 1
ATOM 2059 O O . ILE B 1 112 ? -8.461 15.055 -5.934 1 95.75 112 ILE B O 1
ATOM 2063 N N . ALA B 1 113 ? -6.402 14.938 -5.105 1 95.44 113 ALA B N 1
ATOM 2064 C CA . ALA B 1 113 ? -6.324 13.484 -5.199 1 95.44 113 ALA B CA 1
ATOM 2065 C C . ALA B 1 113 ? -7.262 12.82 -4.191 1 95.44 113 ALA B C 1
ATOM 2067 O O . ALA B 1 113 ? -7.711 11.688 -4.406 1 95.44 113 ALA B O 1
ATOM 2068 N N . THR B 1 114 ? -7.59 13.477 -3.09 1 97.81 114 THR B N 1
ATOM 2069 C CA . THR B 1 114 ? -8.305 12.82 -2.002 1 97.81 114 THR B CA 1
ATOM 2070 C C . THR B 1 114 ? -9.68 13.461 -1.795 1 97.81 114 THR B C 1
ATOM 2072 O O . THR B 1 114 ? -10.469 12.992 -0.972 1 97.81 114 THR B O 1
ATOM 2075 N N . GLY B 1 115 ? -9.883 14.617 -2.508 1 96.75 115 GLY B N 1
ATOM 2076 C CA . GLY B 1 115 ? -11.164 15.297 -2.426 1 96.75 115 GLY B CA 1
ATOM 2077 C C . GLY B 1 115 ? -11.297 16.188 -1.204 1 96.75 115 GLY B C 1
ATOM 2078 O O . GLY B 1 115 ? -12.398 16.438 -0.726 1 96.75 115 GLY B O 1
ATOM 2079 N N . GLY B 1 116 ? -10.188 16.594 -0.657 1 96.19 116 GLY B N 1
ATOM 2080 C CA . GLY B 1 116 ? -10.227 17.391 0.559 1 96.19 116 GLY B CA 1
ATOM 2081 C C . GLY B 1 116 ? -10.062 18.875 0.303 1 96.19 116 GLY B C 1
ATOM 2082 O O . GLY B 1 116 ? -9.867 19.297 -0.837 1 96.19 116 GLY B O 1
ATOM 2083 N N . THR B 1 117 ? -10.219 19.641 1.388 1 95.75 117 THR B N 1
ATOM 2084 C CA . THR B 1 117 ? -9.961 21.078 1.393 1 95.75 117 THR B CA 1
ATOM 2085 C C . THR B 1 117 ? -8.672 21.391 2.141 1 95.75 117 THR B C 1
ATOM 2087 O O . THR B 1 117 ? -8.398 20.812 3.191 1 95.75 117 THR B O 1
ATOM 2090 N N . VAL B 1 118 ? -7.926 22.359 1.54 1 96.69 118 VAL B N 1
ATOM 2091 C CA . VAL B 1 118 ? -6.727 22.797 2.244 1 96.69 118 VAL B CA 1
ATOM 2092 C C . VAL B 1 118 ? -7.062 24.016 3.113 1 96.69 118 VAL B C 1
ATOM 2094 O O . VAL B 1 118 ? -7.438 25.062 2.6 1 96.69 118 VAL B O 1
ATOM 2097 N N . PHE B 1 119 ? -6.898 23.844 4.406 1 96.25 119 PHE B N 1
ATOM 2098 C CA . PHE B 1 119 ? -7.18 24.953 5.324 1 96.25 119 PHE B CA 1
ATOM 2099 C C . PHE B 1 119 ? -5.996 25.906 5.398 1 96.25 119 PHE B C 1
ATOM 2101 O O . PHE B 1 119 ? -4.84 25.484 5.344 1 96.25 119 PHE B O 1
ATOM 2108 N N . GLY B 1 120 ? -6.301 27.234 5.648 1 89.25 120 GLY B N 1
ATOM 2109 C CA . GLY B 1 120 ? -5.273 28.266 5.793 1 89.25 120 GLY B CA 1
ATOM 2110 C C . GLY B 1 120 ? -4.777 28.797 4.469 1 89.25 120 GLY B C 1
ATOM 2111 O O . GLY B 1 120 ? -3.859 29.625 4.43 1 89.25 120 GLY B O 1
ATOM 2112 N N . ASP B 1 121 ? -5.348 28.156 3.465 1 79.69 121 ASP B N 1
ATOM 2113 C CA . ASP B 1 121 ? -5.051 28.672 2.135 1 79.69 121 ASP B CA 1
ATOM 2114 C C . ASP B 1 121 ? -5.754 30.016 1.897 1 79.69 121 ASP B C 1
ATOM 2116 O O . ASP B 1 121 ? -6.855 30.234 2.4 1 79.69 121 ASP B O 1
ATOM 2120 N N . GLU B 1 122 ? -5.16 30.891 1.307 1 72.81 122 GLU B N 1
ATOM 2121 C CA . GLU B 1 122 ? -5.723 32.219 1.055 1 72.81 122 GLU B CA 1
ATOM 2122 C C . GLU B 1 122 ? -7.078 32.125 0.36 1 72.81 122 GLU B C 1
ATOM 2124 O O . GLU B 1 122 ? -7.941 32.969 0.545 1 72.81 122 GLU B O 1
ATOM 2129 N N . ALA B 1 123 ? -7.191 31.016 -0.38 1 69.5 123 ALA B N 1
ATOM 2130 C CA . ALA B 1 123 ? -8.398 30.891 -1.188 1 69.5 123 ALA B CA 1
ATOM 2131 C C . ALA B 1 123 ? -9.547 30.312 -0.363 1 69.5 123 ALA B C 1
ATOM 2133 O O . ALA B 1 123 ? -10.719 30.438 -0.739 1 69.5 123 ALA B O 1
ATOM 2134 N N . ASN B 1 124 ? -9.195 29.656 0.628 1 64.88 124 ASN B N 1
ATOM 2135 C CA . ASN B 1 124 ? -10.211 29 1.45 1 64.88 124 ASN B CA 1
ATOM 2136 C C . ASN B 1 124 ? -10.398 29.719 2.783 1 64.88 124 ASN B C 1
ATOM 2138 O O . ASN B 1 124 ? -9.438 29.906 3.529 1 64.88 124 ASN B O 1
ATOM 2142 N N . MET B 1 125 ? -11.617 30.188 2.965 1 74 125 MET B N 1
ATOM 2143 C CA . MET B 1 125 ? -11.938 31.031 4.113 1 74 125 MET B CA 1
ATOM 2144 C C . MET B 1 125 ? -12.43 30.188 5.285 1 74 125 MET B C 1
ATOM 2146 O O . MET B 1 125 ? -12.68 30.719 6.371 1 74 125 MET B O 1
ATOM 2150 N N . VAL B 1 126 ? -12.453 28.891 5.043 1 84.56 126 VAL B N 1
ATOM 2151 C CA . VAL B 1 126 ? -12.992 28.078 6.125 1 84.56 126 VAL B CA 1
ATOM 2152 C C . VAL B 1 126 ? -11.945 27.891 7.219 1 84.56 126 VAL B C 1
ATOM 2154 O O . VAL B 1 126 ? -10.805 27.531 6.938 1 84.56 126 VAL B O 1
ATOM 2157 N N . LYS B 1 127 ? -12.398 28.25 8.406 1 91.62 127 LYS B N 1
ATOM 2158 C CA . LYS B 1 127 ? -11.531 28.062 9.57 1 91.62 127 LYS B CA 1
ATOM 2159 C C . LYS B 1 127 ? -11.523 26.609 10.008 1 91.62 127 LYS B C 1
ATOM 2161 O O . LYS B 1 127 ? -12.523 25.906 9.867 1 91.62 127 LYS B O 1
ATOM 2166 N N . LEU B 1 128 ? -10.438 26.219 10.586 1 94.31 128 LEU B N 1
ATOM 2167 C CA . LEU B 1 128 ? -10.305 24.859 11.102 1 94.31 128 LEU B CA 1
ATOM 2168 C C . LEU B 1 128 ? -11.383 24.547 12.133 1 94.31 128 LEU B C 1
ATOM 2170 O O . LEU B 1 128 ? -11.898 23.438 12.188 1 94.31 128 LEU B O 1
ATOM 2174 N N . GLU B 1 129 ? -11.734 25.578 12.859 1 95.19 129 GLU B N 1
ATOM 2175 C CA . GLU B 1 129 ? -12.727 25.438 13.922 1 95.19 129 GLU B CA 1
ATOM 2176 C C . GLU B 1 129 ? -14.109 25.141 13.344 1 95.19 129 GLU B C 1
ATOM 2178 O O . GLU B 1 129 ? -15 24.672 14.062 1 95.19 129 GLU B O 1
ATOM 2183 N N . ASP B 1 130 ? -14.258 25.391 12.047 1 95.12 130 ASP B N 1
ATOM 2184 C CA . ASP B 1 130 ? -15.555 25.219 11.391 1 95.12 130 ASP B CA 1
ATOM 2185 C C . ASP B 1 130 ? -15.531 24.031 10.438 1 95.12 130 ASP B C 1
ATOM 2187 O O . ASP B 1 130 ? -16.391 23.922 9.555 1 95.12 130 ASP B O 1
ATOM 2191 N N . VAL B 1 131 ? -14.586 23.172 10.594 1 96.81 131 VAL B N 1
ATOM 2192 C CA . VAL B 1 131 ? -14.398 22.047 9.68 1 96.81 131 VAL B CA 1
ATOM 2193 C C . VAL B 1 131 ? -15.656 21.172 9.664 1 96.81 131 VAL B C 1
ATOM 2195 O O . VAL B 1 131 ? -16.281 20.953 10.711 1 96.81 131 VAL B O 1
ATOM 2198 N N . GLN B 1 132 ? -16.016 20.75 8.484 1 97.12 132 GLN B N 1
ATOM 2199 C CA . GLN B 1 132 ? -17.109 19.812 8.281 1 97.12 132 GLN B CA 1
ATOM 2200 C C . GLN B 1 132 ? -16.609 18.516 7.645 1 97.12 132 GLN B C 1
ATOM 2202 O O . GLN B 1 132 ? -15.484 18.469 7.137 1 97.12 132 GLN B O 1
ATOM 2207 N N . ILE B 1 133 ? -17.516 17.547 7.602 1 97.81 133 ILE B N 1
ATOM 2208 C CA . ILE B 1 133 ? -17.125 16.203 7.18 1 97.81 133 ILE B CA 1
ATOM 2209 C C . ILE B 1 133 ? -16.672 16.234 5.719 1 97.81 133 ILE B C 1
ATOM 2211 O O . ILE B 1 133 ? -15.766 15.5 5.324 1 97.81 133 ILE B O 1
ATOM 2215 N N . GLN B 1 134 ? -17.266 17.109 4.906 1 96.81 134 GLN B N 1
ATOM 2216 C CA . GLN B 1 134 ? -17 17.156 3.473 1 96.81 134 GLN B CA 1
ATOM 2217 C C . GLN B 1 134 ? -15.656 17.828 3.182 1 96.81 134 GLN B C 1
ATOM 2219 O O . GLN B 1 134 ? -15.164 17.766 2.055 1 96.81 134 GLN B O 1
ATOM 2224 N N . ASP B 1 135 ? -15.094 18.422 4.246 1 96.69 135 ASP B N 1
ATOM 2225 C CA . ASP B 1 135 ? -13.844 19.156 4.043 1 96.69 135 ASP B CA 1
ATOM 2226 C C . ASP B 1 135 ? -12.648 18.203 4.09 1 96.69 135 ASP B C 1
ATOM 2228 O O . ASP B 1 135 ? -11.547 18.578 3.684 1 96.69 135 ASP B O 1
ATOM 2232 N N . PHE B 1 136 ? -12.906 17 4.629 1 98.25 136 PHE B N 1
ATOM 2233 C CA . PHE B 1 136 ? -11.812 16.047 4.738 1 98.25 136 PHE B CA 1
ATOM 2234 C C . PHE B 1 136 ? -11.555 15.359 3.398 1 98.25 136 PHE B C 1
ATOM 2236 O O . PHE B 1 136 ? -12.484 15.094 2.639 1 98.25 136 PHE B O 1
ATOM 2243 N N . GLY B 1 137 ? -10.266 15.219 3.104 1 98.19 137 GLY B N 1
ATOM 2244 C CA . GLY B 1 137 ? -9.969 14.195 2.119 1 98.19 137 GLY B CA 1
ATOM 2245 C C . GLY B 1 137 ? -10.234 12.789 2.623 1 98.19 137 GLY B C 1
ATOM 2246 O O . GLY B 1 137 ? -10.453 12.586 3.82 1 98.19 137 GLY B O 1
ATOM 2247 N N . GLU B 1 138 ? -10.242 11.867 1.696 1 98.44 138 GLU B N 1
ATOM 2248 C CA . GLU B 1 138 ? -10.43 10.469 2.061 1 98.44 138 GLU B CA 1
ATOM 2249 C C . GLU B 1 138 ? -9.43 9.57 1.331 1 98.44 138 GLU B C 1
ATOM 2251 O O . GLU B 1 138 ? -9.047 9.859 0.195 1 98.44 138 GLU B O 1
ATOM 2256 N N . ALA B 1 139 ? -8.961 8.562 1.979 1 97.69 139 ALA B N 1
ATOM 2257 C CA . ALA B 1 139 ? -8.086 7.547 1.394 1 97.69 139 ALA B CA 1
ATOM 2258 C C . ALA B 1 139 ? -8.422 6.156 1.927 1 97.69 139 ALA B C 1
ATOM 2260 O O . ALA B 1 139 ? -8.727 5.996 3.111 1 97.69 139 ALA B O 1
ATOM 2261 N N . GLU B 1 140 ? -8.359 5.195 1.105 1 94.75 140 GLU B N 1
ATOM 2262 C CA . GLU B 1 140 ? -8.688 3.83 1.5 1 94.75 140 GLU B CA 1
ATOM 2263 C C . GLU B 1 140 ? -7.633 3.256 2.441 1 94.75 140 GLU B C 1
ATOM 2265 O O . GLU B 1 140 ? -7.965 2.516 3.371 1 94.75 140 GLU B O 1
ATOM 2270 N N . GLU B 1 141 ? -6.387 3.541 2.133 1 93 141 GLU B N 1
ATOM 2271 C CA . GLU B 1 141 ? -5.289 3.053 2.961 1 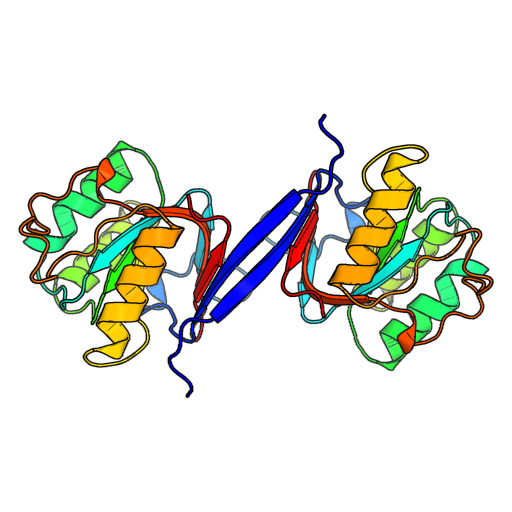93 141 GLU B CA 1
ATOM 2272 C C . GLU B 1 141 ? -4.242 4.141 3.189 1 93 141 GLU B C 1
ATOM 2274 O O . GLU B 1 141 ? -3.861 4.848 2.254 1 93 141 GLU B O 1
ATOM 2279 N N . VAL B 1 142 ? -3.799 4.281 4.426 1 96.94 142 VAL B N 1
ATOM 2280 C CA . VAL B 1 142 ? -2.717 5.184 4.797 1 96.94 142 VAL B CA 1
ATOM 2281 C C . VAL B 1 142 ? -1.706 4.449 5.676 1 96.94 142 VAL B C 1
ATOM 2283 O O . VAL B 1 142 ? -2.088 3.705 6.578 1 96.94 142 VAL B O 1
ATOM 2286 N N . SER B 1 143 ? -0.457 4.617 5.32 1 95.19 143 SER B N 1
ATOM 2287 C CA . SER B 1 143 ? 0.629 4.082 6.133 1 95.19 143 SER B CA 1
ATOM 2288 C C . SER B 1 143 ? 1.67 5.156 6.438 1 95.19 143 SER B C 1
ATOM 2290 O O . SER B 1 143 ? 2.102 5.883 5.539 1 95.19 143 SER B O 1
ATOM 2292 N N . ILE B 1 144 ? 1.964 5.293 7.73 1 97.19 144 ILE B N 1
ATOM 2293 C CA . ILE B 1 144 ? 2.939 6.285 8.164 1 97.19 144 ILE B CA 1
ATOM 2294 C C . ILE B 1 144 ? 4.043 5.613 8.969 1 97.19 144 ILE B C 1
ATOM 2296 O O . ILE B 1 144 ? 3.764 4.906 9.945 1 97.19 144 ILE B O 1
ATOM 2300 N N . THR B 1 145 ? 5.281 5.762 8.508 1 95.5 145 THR B N 1
ATOM 2301 C CA . THR B 1 145 ? 6.441 5.316 9.273 1 95.5 145 THR B CA 1
ATOM 2302 C C . THR B 1 145 ? 7.148 6.504 9.922 1 95.5 145 THR B C 1
ATOM 2304 O O . THR B 1 145 ? 6.617 7.617 9.945 1 95.5 145 THR B O 1
ATOM 2307 N N . LYS B 1 146 ? 8.219 6.273 10.5 1 95.88 146 LYS B N 1
ATOM 2308 C CA . LYS B 1 146 ? 9.023 7.336 11.102 1 95.88 146 LYS B CA 1
ATOM 2309 C C . LYS B 1 146 ? 9.477 8.344 10.055 1 95.88 146 LYS B C 1
ATOM 2311 O O . LYS B 1 146 ? 9.625 9.531 10.352 1 95.88 146 LYS B O 1
ATOM 2316 N N . ASP B 1 147 ? 9.547 7.84 8.766 1 94.81 147 ASP B N 1
ATOM 2317 C CA . ASP B 1 147 ? 10.234 8.672 7.789 1 94.81 147 ASP B CA 1
ATOM 2318 C C . ASP B 1 147 ? 9.344 8.953 6.578 1 94.81 147 ASP B C 1
ATOM 2320 O O . ASP B 1 147 ? 9.625 9.852 5.789 1 94.81 147 ASP B O 1
ATOM 2324 N N . ASP B 1 148 ? 8.234 8.141 6.465 1 94.44 148 ASP B N 1
ATOM 2325 C CA . ASP B 1 148 ? 7.473 8.242 5.223 1 94.44 148 ASP B CA 1
ATOM 2326 C C . ASP B 1 148 ? 5.973 8.156 5.492 1 94.44 148 ASP B C 1
ATOM 2328 O O . ASP B 1 148 ? 5.547 7.594 6.504 1 94.44 148 ASP B O 1
ATOM 2332 N N . THR B 1 149 ? 5.254 8.688 4.535 1 97.5 149 THR B N 1
ATOM 2333 C CA . THR B 1 149 ? 3.801 8.547 4.508 1 97.5 149 THR B CA 1
ATOM 2334 C C . THR B 1 149 ? 3.332 8.055 3.141 1 97.5 149 THR B C 1
ATOM 2336 O O . THR B 1 149 ? 3.801 8.539 2.107 1 97.5 149 THR B O 1
ATOM 2339 N N . LEU B 1 150 ? 2.561 7.055 3.176 1 95.81 150 LEU B N 1
ATOM 2340 C CA . LEU B 1 150 ? 1.934 6.492 1.984 1 95.81 150 LEU B CA 1
ATOM 2341 C C . LEU B 1 150 ? 0.416 6.633 2.053 1 95.81 150 LEU B C 1
ATOM 2343 O O . LEU B 1 150 ? -0.203 6.238 3.045 1 95.81 150 LEU B O 1
ATOM 2347 N N . ILE B 1 151 ? -0.184 7.234 1.021 1 97.19 151 ILE B N 1
ATOM 2348 C CA . ILE B 1 151 ? -1.63 7.375 0.896 1 97.19 151 ILE B CA 1
ATOM 2349 C C . ILE B 1 151 ? -2.107 6.676 -0.375 1 97.19 151 ILE B C 1
ATOM 2351 O O . ILE B 1 151 ? -1.679 7.02 -1.479 1 97.19 151 ILE B O 1
ATOM 2355 N N . LEU B 1 152 ? -3.027 5.668 -0.195 1 95.5 152 LEU B N 1
ATOM 2356 C CA . LEU B 1 152 ? -3.469 4.895 -1.351 1 95.5 152 LEU B CA 1
ATOM 2357 C C . LEU B 1 152 ? -4.957 5.098 -1.604 1 95.5 152 LEU B C 1
ATOM 2359 O O . LEU B 1 152 ? -5.75 5.168 -0.66 1 95.5 152 LEU B O 1
ATOM 2363 N N . ARG B 1 153 ? -5.344 5.199 -2.826 1 92.12 153 ARG B N 1
ATOM 2364 C CA . ARG B 1 153 ? -6.723 5.227 -3.303 1 92.12 153 ARG B CA 1
ATOM 2365 C C . ARG B 1 153 ? -7.492 6.391 -2.684 1 92.12 153 ARG B C 1
ATOM 2367 O O . ARG B 1 153 ? -8.539 6.188 -2.066 1 92.12 153 ARG B O 1
ATOM 2374 N N . GLY B 1 154 ? -6.855 7.578 -3.002 1 90.44 154 GLY B N 1
ATOM 2375 C CA . GLY B 1 154 ? -7.594 8.773 -2.635 1 90.44 154 GLY B CA 1
ATOM 2376 C C . GLY B 1 154 ? -8.922 8.906 -3.357 1 90.44 154 GLY B C 1
ATOM 2377 O O . GLY B 1 154 ? -9.062 8.445 -4.492 1 90.44 154 GLY B O 1
ATOM 2378 N N . LYS B 1 155 ? -9.852 9.422 -2.676 1 83.25 155 LYS B N 1
ATOM 2379 C CA . LYS B 1 155 ? -11.18 9.594 -3.26 1 83.25 155 LYS B CA 1
ATOM 2380 C C . LYS B 1 155 ? -11.547 11.078 -3.346 1 83.25 155 LYS B C 1
ATOM 2382 O O . LYS B 1 155 ? -11.102 11.883 -2.525 1 83.25 155 LYS B O 1
#

Sequence (310 aa):
MNDELETIEGMKFDRGYISPYFINTAKGAKVEFEKALLLLSEKKISSVQEIVPALELANKYRKPLVIIAEDVDGEALTTMVLNRLKVGLQVAAVKAPGFGDNRKNTLKDMAIATGGTVFGDEANMVKLEDVQIQDFGEAEEVSITKDDTLILRGKMNDELETIEGMKFDRGYISPYFINTAKGAKVEFEKALLLLSEKKISSVQEIVPALELANKYRKPLVIIAEDVDGEALTTMVLNRLKVGLQVAAVKAPGFGDNRKNTLKDMAIATGGTVFGDEANMVKLEDVQIQDFGEAEEVSITKDDTLILRGK

Secondary structure (DSSP, 8-state):
---PPEEEEEEEES--BS-GGG---SSSS-EEEEEEEEEEESS-B--HHHHHHHHHHHHHHT--EEEEES-B-HHHHHHHHHIIIII---EEEEEPSS-HHHHHHHHHHHHHHHT--EET-TT----GGG--GGGSEEEEEEEE-SS-EEEEEE-/---PPEEEEEEEES--BS-GGG---SSSS-EEEEEEEEEEESS-B--HHHHHHHHHHHHHHT--EEEEES-B-HHHHHHHHHIIIII---EEEEEPSS-HHHHHHHHHHHHHHHT--EET-TT----GGG--GGGSEEEEEEEE-SS-EEEEEE-

Organism: Ascaris lumbricoides (NCBI:txid6252)

Solvent-accessible surface area (backbone atoms only — not comparable to full-atom values): 15357 Å² total; per-residue (Å²): 126,83,40,49,81,39,80,41,49,30,38,35,33,68,33,15,46,76,49,80,80,42,46,74,42,92,72,87,61,22,31,73,40,62,54,22,35,32,43,37,30,64,40,68,42,40,46,50,69,45,46,46,47,56,54,50,48,27,58,74,71,70,32,29,36,38,38,34,13,57,33,70,35,67,52,22,40,52,50,52,52,47,37,31,74,73,74,59,47,55,48,45,43,28,42,46,50,49,57,74,68,54,21,50,51,46,50,49,53,50,18,68,50,12,49,25,42,52,30,70,35,91,87,36,84,59,48,56,63,67,61,51,80,76,38,32,12,33,24,47,34,37,40,30,31,73,54,29,32,39,41,30,48,45,70,128,83,39,49,82,39,79,40,49,31,38,36,33,68,31,15,46,75,49,79,82,41,45,72,43,90,73,86,61,23,31,73,41,62,54,22,35,32,43,38,30,63,41,69,42,42,45,50,69,47,46,45,47,56,53,49,49,28,60,74,70,69,33,29,36,38,37,34,14,56,34,71,36,68,51,23,40,52,51,51,51,46,37,31,75,72,75,58,46,54,50,44,43,29,43,45,52,48,57,75,69,52,22,50,51,45,49,49,52,50,17,66,49,12,48,25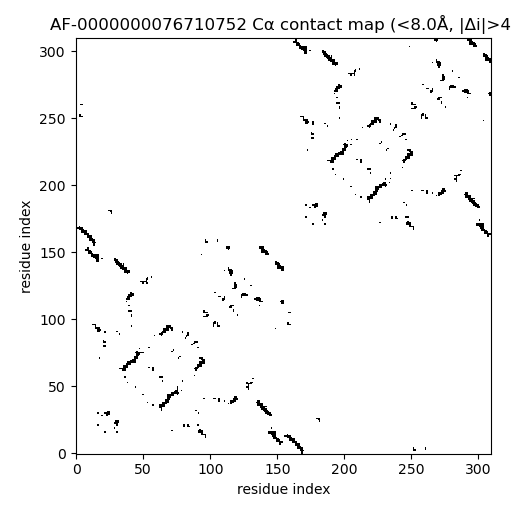,42,53,30,69,34,92,87,37,84,60,48,55,62,66,61,50,82,76,39,32,12,32,25,49,34,37,39,30,31,74,52,30,30,39,41,31,48,44,70

Foldseek 3Di:
DPPDDDDWDKDKDFKFFPDLLLQDDPPQSKAKFFWAWEAAEAAEAADCLLCVVVQVVCVVVVGAYEYEYQYYYHPRVVVQSCCCVPVVHNYTYIYQDDDDVVSVVSSVVLCVQQVAAYHPDPVDPDGSNRDDPNRIGIARMWMGHNTMIMGIHHD/DPPDDDDWDKDKDFKFFPDLLLQDDPPQSKAKFFWAWEAAEAAEAADCLLCVVVQVVCVVVVGAYEYEYQYYYHPRVVVQSCCCVPVVHNYTYIYQDDDDVVSVVSSVVLCVQQVAAYHPDPVDPDGSNRDDPNRIGIARMWMGHNTMIMGIHHD

InterPro domains:
  IPR001844 Chaperonin Cpn60/GroEL [PTHR45633] (2-154)
  IPR027409 GroEL-like apical domain superfamily [G3DSA:3.50.7.10] (1-155)
  IPR027409 GroEL-like apical domain superfamily [SSF52029] (2-154)

Nearest PDB structures (foldseek):
  7v98-assembly1_B  TM=9.771E-01  e=6.776E-28  Epinephelus coioides
  7v98-assembly1_A  TM=9.702E-01  e=1.461E-27  Epinephelus coioides
  7v9r-assembly1_F  TM=9.484E-01  e=2.781E-26  Epinephelus coioides
  4pj1-assembly1_J  TM=9.368E-01  e=4.672E-24  Homo sapiens
  8g7j-assembly1_A  TM=9.366E-01  e=3.392E-24  Homo sapiens